Protein AF-A0A3C1UB89-F1 (afdb_monomer_lite)

Foldseek 3Di:
DFAQDDDDQDPLSVVDDCPVRHGDPPQVSVQVVQVRCVVSVLADLQDLQAAEAEAEDEDPDPVCPVVRVVSLVSNLCCVQPNDDGRQHFYFYYYDYPVLVVVCVVLSHDSSQSVLQVVDDDPPDGDDPRRQCLPPVSVVSCVVPHPGRHRDDVVLLVSLVVLLVVCVVVVHDCPVLVVQSPDPPRPSSVSSVVSVVVVCVVANDQDDPDDDRHDDDNPDPRPDSPD

Radius of gyration: 19.01 Å; chains: 1; bounding box: 47×37×52 Å

Secondary structure (DSSP, 8-state):
-B-------STTGGGS-GGGTTTSBHHHHHHHHHHHHHHTTSS-TTSSS--EEEEEEE-SSTT-HHHHHHHHHHHHHHHHTSS---S-EEEEEEE-HHHHHHHHHTT--HHHHHHHTTS--SSPPPPHHHHHHSHHHHHHHHTTS-------HHHHHHHHHHHHHHHTTT---HHHHHHHTSTT--HHHHHHHHHHHHHHHH-TT---SSSS-----S--TT----

Structure (mmCIF, N/CA/C/O backbone):
data_AF-A0A3C1UB89-F1
#
_entry.id   AF-A0A3C1UB89-F1
#
loop_
_atom_site.group_PDB
_atom_site.id
_atom_site.type_symbol
_atom_site.label_atom_id
_atom_site.label_alt_id
_atom_site.label_comp_id
_atom_site.label_asym_id
_atom_site.label_entity_id
_atom_site.label_seq_id
_atom_site.pdbx_PDB_ins_code
_atom_site.Cartn_x
_atom_site.Cartn_y
_atom_site.Cartn_z
_atom_site.occupancy
_atom_site.B_iso_or_equiv
_atom_site.auth_seq_id
_atom_site.auth_comp_id
_atom_site.auth_asym_id
_atom_site.auth_atom_id
_atom_site.pdbx_PDB_model_num
ATOM 1 N N . SER A 1 1 ? -3.905 -3.181 20.952 1.00 75.75 1 SER A N 1
ATOM 2 C CA . SER A 1 1 ? -5.299 -3.681 21.071 1.00 75.75 1 SER A CA 1
ATOM 3 C C . SER A 1 1 ? -5.373 -5.121 20.569 1.00 75.75 1 SER A C 1
ATOM 5 O O . SER A 1 1 ? -4.496 -5.492 19.801 1.00 75.75 1 SER A O 1
ATOM 7 N N . VAL A 1 2 ? -6.346 -5.950 20.982 1.00 92.44 2 VAL A N 1
ATOM 8 C CA . VAL A 1 2 ? -6.440 -7.366 20.537 1.00 92.44 2 VAL A CA 1
ATOM 9 C C . VAL A 1 2 ? -7.597 -7.613 19.569 1.00 92.44 2 VAL A C 1
ATOM 11 O O . VAL A 1 2 ? -8.672 -7.026 19.701 1.00 92.44 2 VAL A O 1
ATOM 14 N N . VAL A 1 3 ? -7.403 -8.517 18.607 1.00 93.94 3 VAL A N 1
ATOM 15 C CA . VAL A 1 3 ? -8.425 -8.863 17.611 1.00 93.94 3 VAL A CA 1
ATOM 16 C C . VAL A 1 3 ? -9.498 -9.755 18.226 1.00 93.94 3 VAL A C 1
ATOM 18 O O . VAL A 1 3 ? -9.283 -10.936 18.489 1.00 93.94 3 VAL A O 1
ATOM 21 N N . VAL A 1 4 ? -10.697 -9.198 18.400 1.00 94.44 4 VAL A N 1
ATOM 22 C CA . VAL A 1 4 ? -11.870 -9.927 18.917 1.00 94.44 4 VAL A CA 1
ATOM 23 C C . VAL A 1 4 ? -12.705 -10.604 17.824 1.00 94.44 4 VAL A C 1
ATOM 25 O O . VAL A 1 4 ? -13.446 -11.544 18.107 1.00 94.44 4 VAL A O 1
ATOM 28 N N . ARG A 1 5 ? -12.631 -10.125 16.573 1.00 93.62 5 ARG A N 1
ATOM 29 C CA . ARG A 1 5 ? -13.426 -10.625 15.439 1.00 93.62 5 ARG A CA 1
ATOM 30 C C . ARG A 1 5 ? -12.838 -10.168 14.106 1.00 93.62 5 ARG A C 1
ATOM 32 O O . ARG A 1 5 ? -12.528 -8.993 13.953 1.00 93.62 5 ARG A O 1
ATOM 39 N N . VAL A 1 6 ? -12.835 -11.059 13.117 1.00 93.81 6 VAL A N 1
ATOM 40 C CA . VAL A 1 6 ? -12.555 -10.744 11.705 1.00 93.81 6 VAL A CA 1
ATOM 41 C C . VAL A 1 6 ? -13.837 -10.935 10.885 1.00 93.81 6 VAL A C 1
ATOM 43 O O . VAL A 1 6 ? -14.609 -11.859 11.148 1.00 93.81 6 VAL A O 1
ATOM 46 N N . LYS A 1 7 ? -14.100 -10.048 9.917 1.00 91.69 7 LYS A N 1
ATOM 47 C CA . LYS A 1 7 ? -15.274 -10.096 9.026 1.00 91.69 7 LYS A CA 1
ATOM 48 C C . LYS A 1 7 ? -14.811 -9.913 7.570 1.00 91.69 7 LYS A C 1
ATOM 50 O O . LYS A 1 7 ? -14.640 -8.768 7.156 1.00 91.69 7 LYS A O 1
ATOM 55 N N . PRO A 1 8 ? -14.623 -10.990 6.787 1.00 90.94 8 PRO A N 1
ATOM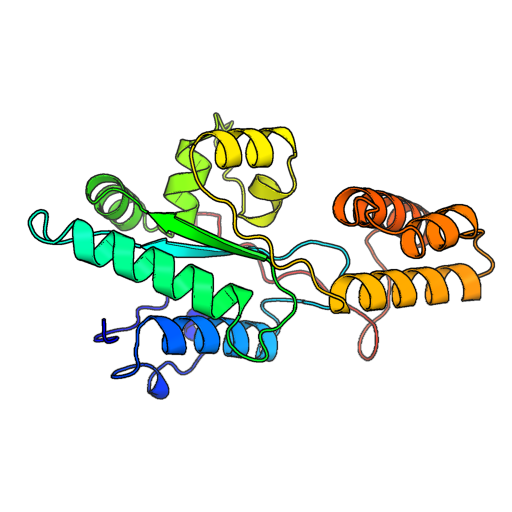 56 C CA . PRO A 1 8 ? -14.290 -10.856 5.373 1.00 90.94 8 PRO A CA 1
ATOM 57 C C . PRO A 1 8 ? -15.458 -10.249 4.590 1.00 90.94 8 PRO A C 1
ATOM 59 O O . PRO A 1 8 ? -16.621 -10.616 4.792 1.00 90.94 8 PRO A O 1
ATOM 62 N N . MET A 1 9 ? -15.141 -9.308 3.700 1.00 85.38 9 MET A N 1
ATOM 63 C CA . MET A 1 9 ? -16.138 -8.518 2.974 1.00 85.38 9 MET A CA 1
ATOM 64 C C . MET A 1 9 ? -16.445 -9.105 1.589 1.00 85.38 9 MET A C 1
ATOM 66 O O . MET A 1 9 ? -17.598 -9.481 1.345 1.00 85.38 9 MET A O 1
ATOM 70 N N . ASN A 1 10 ? -15.430 -9.260 0.731 1.00 85.06 10 ASN A N 1
ATOM 71 C CA . ASN A 1 10 ? -15.541 -9.773 -0.642 1.00 85.06 10 ASN A CA 1
ATOM 72 C C . ASN A 1 10 ? -15.348 -11.307 -0.727 1.00 85.06 10 ASN A C 1
ATOM 74 O O . ASN A 1 10 ? -15.284 -11.998 0.293 1.00 85.06 10 ASN A O 1
ATOM 78 N N . LYS A 1 11 ? -15.323 -11.846 -1.952 1.00 88.88 11 LYS A N 1
ATOM 79 C CA . LYS A 1 11 ? -15.148 -13.278 -2.252 1.00 88.88 11 LYS A CA 1
ATOM 80 C C . LYS A 1 11 ? -13.748 -13.780 -1.883 1.00 88.88 11 LYS A C 1
ATOM 82 O O . LYS A 1 11 ? -13.636 -14.829 -1.256 1.00 88.88 11 LYS A O 1
ATOM 87 N N . ASP A 1 12 ? -12.724 -12.999 -2.202 1.00 88.50 12 ASP A N 1
ATOM 88 C CA . ASP A 1 12 ? -11.313 -13.372 -2.047 1.00 88.50 12 ASP A CA 1
ATOM 89 C C . ASP A 1 12 ? -10.936 -13.475 -0.569 1.00 88.50 12 ASP A C 1
ATOM 91 O O . ASP A 1 12 ? -10.464 -14.517 -0.116 1.00 88.50 12 ASP A O 1
ATOM 95 N N . ALA A 1 13 ? -11.323 -12.479 0.234 1.00 90.19 13 ALA A N 1
ATOM 96 C CA . ALA A 1 13 ? -11.201 -12.531 1.687 1.00 90.19 13 ALA A CA 1
ATOM 97 C C . ALA A 1 13 ? -11.911 -13.764 2.280 1.00 90.19 13 ALA A C 1
ATOM 99 O O . ALA A 1 13 ? -11.385 -14.430 3.164 1.00 90.19 13 ALA A O 1
ATOM 100 N N . ARG A 1 14 ? -13.094 -14.144 1.776 1.00 92.69 14 ARG A N 1
ATOM 101 C CA . ARG A 1 14 ? -13.817 -15.338 2.271 1.00 92.69 14 ARG A CA 1
ATOM 102 C C . ARG A 1 14 ? -13.112 -16.667 1.974 1.00 92.69 14 ARG A C 1
ATOM 104 O O . ARG A 1 14 ? -13.549 -17.677 2.523 1.00 92.69 14 ARG A O 1
ATOM 111 N N . SER A 1 15 ? -12.076 -16.685 1.134 1.00 93.19 15 SER A N 1
ATOM 112 C CA . SER A 1 15 ? -11.275 -17.887 0.875 1.00 93.19 15 SER A CA 1
ATOM 113 C C . SER A 1 15 ? -10.179 -18.143 1.923 1.00 93.19 15 SER A C 1
ATOM 115 O O . SER A 1 15 ? -9.715 -19.276 2.032 1.00 93.19 15 SER A O 1
ATOM 117 N N . LEU A 1 16 ? -9.808 -17.135 2.725 1.00 92.62 16 LEU A N 1
ATOM 118 C CA . LEU A 1 16 ? -8.731 -17.211 3.723 1.00 92.62 16 LEU A CA 1
ATOM 119 C C . LEU A 1 16 ? -9.229 -17.734 5.090 1.00 92.62 16 LEU A C 1
ATOM 121 O O . LEU A 1 16 ? -10.381 -17.506 5.475 1.00 92.62 16 LEU A O 1
ATOM 125 N N . ASP A 1 17 ? -8.364 -18.409 5.867 1.00 93.12 17 ASP A N 1
ATOM 126 C CA . ASP A 1 17 ? -8.703 -18.886 7.225 1.00 93.12 17 ASP A CA 1
ATOM 127 C C . ASP A 1 17 ? -8.242 -17.921 8.328 1.00 93.12 17 ASP A C 1
ATOM 129 O O . ASP A 1 17 ? -7.088 -17.902 8.744 1.00 93.12 17 ASP A O 1
ATOM 133 N N . TYR A 1 18 ? -9.190 -17.165 8.879 1.00 94.31 18 TYR A N 1
ATOM 134 C CA . TYR A 1 18 ? -8.927 -16.159 9.912 1.00 94.31 18 TYR A CA 1
ATOM 135 C C . TYR A 1 18 ? -8.938 -16.674 11.358 1.00 94.31 18 TYR A C 1
ATOM 137 O O . TYR A 1 18 ? -8.803 -15.871 12.286 1.00 94.31 18 TYR A O 1
ATOM 145 N N . LYS A 1 19 ? -9.127 -17.981 11.603 1.00 92.19 19 LYS A N 1
ATOM 146 C CA . LYS A 1 19 ? -9.228 -18.520 12.980 1.00 92.19 19 LYS A CA 1
ATO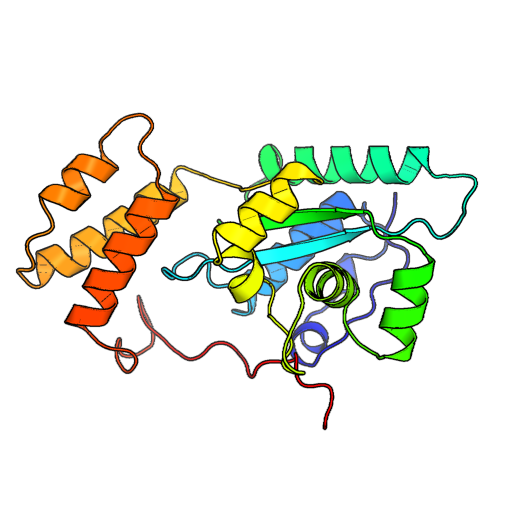M 147 C C . LYS A 1 19 ? -8.005 -18.207 13.844 1.00 92.19 19 LYS A C 1
ATOM 149 O O . LYS A 1 19 ? -8.155 -18.010 15.045 1.00 92.19 19 LYS A O 1
ATOM 154 N N . SER A 1 20 ? -6.821 -18.165 13.237 1.00 92.25 20 SER A N 1
ATOM 155 C CA . SER A 1 20 ? -5.535 -17.893 13.890 1.00 92.25 20 SER A CA 1
ATOM 156 C C . SER A 1 20 ? -5.322 -16.424 14.272 1.00 92.25 20 SER A C 1
ATOM 158 O O . SER A 1 20 ? -4.381 -16.139 15.010 1.00 92.25 20 SER A O 1
ATOM 160 N N . LEU A 1 21 ? -6.160 -15.500 13.782 1.00 95.19 21 LEU A N 1
ATOM 161 C CA . LEU A 1 21 ? -6.011 -14.063 14.039 1.00 95.19 21 LEU A CA 1
ATOM 162 C C . LEU A 1 21 ? -6.701 -13.602 15.325 1.00 95.19 21 LEU A C 1
ATOM 164 O O . LEU A 1 21 ? -6.307 -12.595 15.906 1.00 95.19 21 LEU A O 1
ATOM 168 N N . VAL A 1 22 ? -7.741 -14.309 15.775 1.00 96.12 22 VAL A N 1
ATOM 169 C CA . VAL A 1 22 ? -8.485 -13.929 16.984 1.00 96.12 22 VAL A CA 1
ATOM 170 C C . VAL A 1 22 ? -7.602 -14.134 18.216 1.00 96.12 22 VAL A C 1
ATOM 172 O O . VAL A 1 22 ? -7.092 -15.226 18.451 1.00 96.12 22 VAL A O 1
ATOM 175 N N . GLY A 1 23 ? -7.449 -13.079 19.016 1.00 95.31 23 GLY A N 1
ATOM 176 C CA . GLY A 1 23 ? -6.576 -13.044 20.191 1.00 95.31 23 GLY A CA 1
ATOM 177 C C . GLY A 1 23 ? -5.144 -12.561 19.928 1.00 95.31 23 GLY A C 1
ATOM 178 O O . GLY A 1 23 ? -4.427 -12.333 20.899 1.00 95.31 23 GLY A O 1
ATOM 179 N N . LEU A 1 24 ? -4.736 -12.357 18.668 1.00 95.25 24 LEU A N 1
ATOM 180 C CA . LEU A 1 24 ? -3.492 -11.641 18.352 1.00 95.25 24 LEU A CA 1
ATOM 181 C C . LEU A 1 24 ? -3.639 -10.139 18.627 1.00 95.25 24 LEU A C 1
ATOM 183 O O . LEU A 1 24 ? -4.759 -9.624 18.751 1.00 95.25 24 LEU A O 1
ATOM 187 N N . SER A 1 25 ? -2.515 -9.421 18.670 1.00 93.44 25 SER A N 1
ATOM 188 C CA . SER A 1 25 ? -2.542 -7.962 18.536 1.00 93.44 25 SER A CA 1
ATOM 189 C C . SER A 1 25 ? -3.098 -7.546 17.163 1.00 93.44 25 SER A C 1
ATOM 191 O O . SER A 1 25 ? -3.062 -8.316 16.197 1.00 93.44 25 SER A O 1
ATOM 193 N N . ALA A 1 26 ? -3.651 -6.336 17.068 1.00 91.19 26 ALA A N 1
ATOM 194 C CA . ALA A 1 26 ? -4.130 -5.784 15.797 1.00 91.19 26 ALA A CA 1
ATOM 195 C C . ALA A 1 26 ? -2.975 -5.614 14.793 1.00 91.19 26 ALA A C 1
ATOM 197 O O . ALA A 1 26 ? -3.146 -5.820 13.593 1.00 91.19 26 ALA A O 1
ATOM 198 N N . GLU A 1 27 ? -1.798 -5.310 15.322 1.00 90.06 27 GLU A N 1
ATOM 199 C CA . GLU A 1 27 ? -0.513 -5.197 14.654 1.00 90.06 27 GLU A CA 1
ATOM 200 C C . GLU A 1 27 ? -0.115 -6.527 13.979 1.00 90.06 27 GLU A C 1
ATOM 202 O O . GLU A 1 27 ? -0.096 -6.613 12.751 1.00 90.06 27 GLU A O 1
ATOM 207 N N . GLU A 1 28 ? 0.080 -7.606 14.749 1.00 90.38 28 GLU A N 1
ATOM 208 C CA . GLU A 1 28 ? 0.413 -8.942 14.216 1.00 90.38 28 GLU A CA 1
ATOM 209 C C . GLU A 1 28 ? -0.656 -9.485 13.258 1.00 90.38 28 GLU A C 1
ATOM 211 O O . GLU A 1 28 ? -0.337 -10.157 12.275 1.00 90.38 28 GLU A O 1
ATOM 216 N N . ALA A 1 29 ? -1.935 -9.227 13.544 1.00 92.94 29 ALA A N 1
ATOM 217 C CA . ALA A 1 29 ? -3.024 -9.667 12.684 1.00 92.94 29 ALA A CA 1
ATOM 218 C C . ALA A 1 29 ? -3.039 -8.928 11.339 1.00 92.94 29 ALA A C 1
ATOM 220 O O . ALA A 1 29 ? -3.357 -9.547 10.327 1.00 92.94 29 ALA A O 1
ATOM 221 N N . THR A 1 30 ? -2.669 -7.643 11.310 1.00 90.38 30 THR A N 1
ATOM 222 C CA . THR A 1 30 ? -2.546 -6.868 10.067 1.00 90.38 30 THR A CA 1
ATOM 223 C C . THR A 1 30 ? -1.441 -7.443 9.186 1.00 90.38 30 THR A C 1
ATOM 225 O O . THR A 1 30 ? -1.701 -7.748 8.024 1.00 90.38 30 THR A O 1
ATOM 228 N N . LEU A 1 31 ? -0.252 -7.697 9.751 1.00 88.25 31 LEU A N 1
ATOM 229 C CA . LEU A 1 31 ? 0.861 -8.314 9.016 1.00 88.25 31 LEU A CA 1
ATOM 230 C C . LEU A 1 31 ? 0.464 -9.671 8.415 1.00 88.25 31 LEU A C 1
ATOM 232 O O . LEU A 1 31 ? 0.672 -9.904 7.227 1.00 88.25 31 LEU A O 1
ATOM 236 N N . LYS A 1 32 ? -0.189 -10.535 9.203 1.00 90.88 32 LYS A N 1
ATOM 237 C CA . LYS A 1 32 ? -0.653 -11.851 8.734 1.00 90.88 32 LYS A CA 1
ATOM 238 C C . LYS A 1 32 ? -1.743 -11.779 7.669 1.00 90.88 32 LYS A C 1
ATOM 240 O O . LYS A 1 32 ? -1.833 -12.673 6.838 1.00 90.88 32 LYS A O 1
ATOM 245 N N . ILE A 1 33 ? -2.600 -10.756 7.684 1.00 92.38 33 ILE A N 1
ATOM 246 C CA . ILE A 1 33 ? -3.592 -10.560 6.614 1.00 92.38 33 ILE A CA 1
ATOM 247 C C . ILE A 1 33 ? -2.892 -10.212 5.297 1.00 92.38 33 ILE A C 1
ATOM 249 O O . ILE A 1 33 ? -3.307 -10.723 4.260 1.00 92.38 33 ILE A O 1
ATOM 253 N N . ILE A 1 34 ? -1.837 -9.393 5.343 1.00 89.06 34 ILE A N 1
ATOM 254 C CA . ILE A 1 34 ? -1.019 -9.053 4.170 1.00 89.06 34 ILE A CA 1
ATOM 255 C C . ILE A 1 34 ? -0.296 -10.304 3.657 1.00 89.06 34 ILE A C 1
ATOM 257 O O . ILE A 1 34 ? -0.450 -10.650 2.491 1.00 89.06 34 ILE A O 1
ATOM 261 N N . GLU A 1 35 ? 0.399 -11.028 4.540 1.00 88.81 35 GLU A N 1
ATOM 262 C CA . GLU A 1 35 ? 1.075 -12.301 4.242 1.00 88.81 35 GLU A CA 1
ATOM 263 C C . GLU A 1 35 ? 0.127 -13.304 3.561 1.00 88.81 35 GLU A C 1
ATOM 265 O O . GLU A 1 35 ? 0.387 -13.723 2.436 1.00 88.81 35 GLU A O 1
ATOM 270 N N . MET A 1 36 ? -1.031 -13.601 4.166 1.00 91.56 36 MET A N 1
ATOM 271 C CA . MET A 1 36 ? -2.028 -14.514 3.586 1.00 91.56 36 MET A CA 1
ATOM 272 C C . MET A 1 36 ? -2.606 -14.024 2.249 1.00 91.56 36 MET A C 1
ATOM 274 O O . MET A 1 36 ? -2.993 -14.844 1.418 1.00 91.56 36 MET A O 1
ATOM 278 N N . ALA A 1 37 ? -2.719 -12.709 2.037 1.00 90.75 37 ALA A N 1
ATOM 279 C CA . ALA A 1 37 ? -3.195 -12.153 0.773 1.00 90.75 37 ALA A CA 1
ATOM 280 C C . ALA A 1 37 ? -2.139 -12.285 -0.337 1.00 90.75 37 ALA A C 1
ATOM 282 O O . ALA A 1 37 ? -2.492 -12.651 -1.458 1.00 90.75 37 ALA A O 1
ATOM 283 N N . THR A 1 38 ? -0.859 -12.073 -0.022 1.00 86.94 38 THR A N 1
ATOM 284 C CA . THR A 1 38 ? 0.264 -12.336 -0.934 1.00 86.94 38 THR A CA 1
ATOM 285 C C . THR A 1 38 ? 0.398 -13.830 -1.244 1.00 86.94 38 THR A C 1
ATOM 287 O O . THR A 1 38 ? 0.450 -14.200 -2.412 1.00 86.94 38 THR A O 1
ATOM 290 N N . GLU A 1 39 ? 0.364 -14.715 -0.239 1.00 87.88 39 GLU A N 1
ATOM 291 C CA . GLU A 1 39 ? 0.425 -16.176 -0.442 1.00 87.88 39 GLU A CA 1
ATOM 292 C C . GLU A 1 39 ? -0.729 -16.713 -1.308 1.00 87.88 39 GLU A C 1
ATOM 294 O O . GLU A 1 39 ? -0.559 -17.688 -2.042 1.00 87.88 39 GLU A O 1
ATOM 299 N N . ALA A 1 40 ? -1.904 -16.081 -1.238 1.00 88.44 40 ALA A N 1
ATOM 300 C CA . ALA A 1 40 ? -3.064 -16.420 -2.059 1.00 88.44 40 ALA A CA 1
ATOM 301 C C . ALA A 1 40 ? -3.043 -15.798 -3.472 1.00 88.44 40 ALA A C 1
ATOM 303 O O . ALA A 1 40 ? -3.935 -16.099 -4.268 1.00 88.44 40 ALA A O 1
ATOM 304 N N . GLY A 1 41 ? -2.058 -14.950 -3.794 1.00 87.44 41 GLY A N 1
ATOM 305 C CA . GLY A 1 41 ? -1.961 -14.250 -5.080 1.00 87.44 41 GLY A CA 1
ATOM 306 C C . GLY A 1 41 ? -2.957 -13.095 -5.249 1.00 87.44 41 GLY A C 1
ATOM 307 O O . GLY A 1 41 ? -3.324 -12.765 -6.373 1.00 87.44 41 GLY A O 1
ATOM 308 N N . PHE A 1 42 ? -3.433 -12.499 -4.150 1.00 86.94 42 PHE A N 1
ATOM 309 C CA . PHE A 1 42 ? -4.266 -11.284 -4.167 1.00 86.94 42 PHE A CA 1
ATOM 310 C C . PHE A 1 42 ? -3.450 -9.986 -4.079 1.00 86.94 42 PHE A C 1
ATOM 312 O O . PHE A 1 42 ? -4.024 -8.907 -4.204 1.00 86.94 42 PHE A O 1
ATOM 319 N N . ILE A 1 43 ? -2.147 -10.104 -3.818 1.00 84.00 43 ILE A N 1
ATOM 320 C CA . ILE A 1 43 ? -1.147 -9.034 -3.848 1.00 84.00 43 ILE A CA 1
ATOM 321 C C . ILE A 1 43 ? 0.049 -9.604 -4.611 1.00 84.00 43 ILE A C 1
ATOM 323 O O . ILE A 1 43 ? 0.570 -10.637 -4.180 1.00 84.00 43 ILE A O 1
ATOM 327 N N . ASP A 1 44 ? 0.487 -8.950 -5.685 1.00 80.75 44 ASP A N 1
ATOM 328 C CA . ASP A 1 44 ? 1.698 -9.329 -6.423 1.00 80.75 44 ASP A CA 1
ATOM 329 C C . ASP A 1 44 ? 2.849 -8.347 -6.114 1.00 80.75 44 ASP A C 1
ATOM 331 O O . ASP A 1 44 ? 2.885 -7.241 -6.648 1.00 80.75 44 ASP A O 1
ATOM 335 N N . PRO A 1 45 ? 3.802 -8.710 -5.232 1.00 71.88 45 PRO A N 1
ATOM 336 C CA . PRO A 1 45 ? 4.970 -7.881 -4.935 1.00 71.88 45 PRO A CA 1
ATOM 337 C C . PRO A 1 45 ? 6.070 -7.988 -6.013 1.00 71.88 45 PRO A C 1
ATOM 339 O O . PRO A 1 45 ? 7.168 -7.463 -5.813 1.00 71.88 45 PRO A O 1
ATOM 342 N N . GLU A 1 46 ? 5.841 -8.728 -7.105 1.00 72.12 46 GLU A N 1
ATOM 343 C CA . GLU A 1 46 ? 6.806 -8.950 -8.187 1.00 72.12 46 GLU A CA 1
ATOM 344 C C . GLU A 1 46 ? 6.404 -8.322 -9.534 1.00 72.12 46 GLU A C 1
ATOM 346 O O . GLU A 1 46 ? 7.167 -8.453 -10.497 1.00 72.12 46 GLU A O 1
ATOM 351 N N . ASP A 1 47 ? 5.264 -7.626 -9.621 1.00 74.06 47 ASP A N 1
ATOM 352 C CA . ASP A 1 47 ? 4.848 -6.893 -10.825 1.00 74.06 47 ASP A CA 1
ATOM 353 C C . ASP A 1 47 ? 5.222 -5.384 -10.776 1.00 74.06 47 ASP A C 1
ATOM 355 O O . ASP A 1 47 ? 5.710 -4.868 -9.770 1.00 74.06 47 ASP A O 1
ATOM 359 N N . LEU A 1 48 ? 5.118 -4.675 -11.912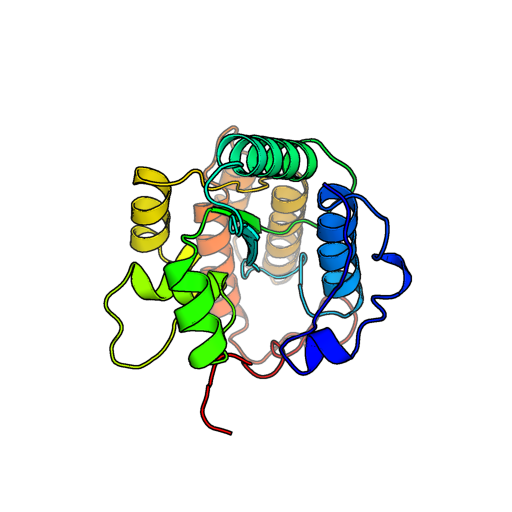 1.00 68.25 48 LEU A N 1
ATOM 360 C CA . LEU A 1 48 ? 5.464 -3.240 -12.006 1.00 68.25 48 LEU A CA 1
ATOM 361 C C . LEU A 1 48 ? 4.313 -2.296 -11.616 1.00 68.25 48 LEU A C 1
ATOM 363 O O . LEU A 1 48 ? 4.494 -1.074 -11.610 1.00 68.25 48 LEU A O 1
ATOM 367 N N . GLU A 1 49 ? 3.120 -2.809 -11.350 1.00 73.81 49 GLU A N 1
ATOM 368 C CA . GLU A 1 49 ? 1.995 -2.074 -10.792 1.00 73.81 49 GLU A CA 1
ATOM 369 C C . GLU A 1 49 ? 2.091 -2.066 -9.261 1.00 73.81 49 GLU A C 1
ATOM 371 O O . GLU A 1 49 ? 2.361 -3.068 -8.618 1.00 73.81 49 GLU A O 1
ATOM 376 N N . GLU A 1 50 ? 1.879 -0.913 -8.631 1.00 71.88 50 GLU A N 1
ATOM 377 C CA . GLU A 1 50 ? 1.890 -0.893 -7.170 1.00 71.88 50 GLU A CA 1
ATOM 378 C C . GLU A 1 50 ? 0.558 -1.410 -6.638 1.00 71.88 50 GLU A C 1
ATOM 380 O O . GLU A 1 50 ? -0.474 -0.743 -6.761 1.00 71.88 50 GLU A O 1
ATOM 385 N N . ASP A 1 51 ? 0.597 -2.563 -5.978 1.00 79.12 51 ASP A N 1
ATOM 386 C CA . ASP A 1 51 ? -0.468 -2.956 -5.070 1.00 79.12 51 ASP A CA 1
ATOM 387 C C . ASP A 1 51 ? -0.397 -2.140 -3.767 1.00 79.12 51 ASP A C 1
ATOM 389 O O . ASP A 1 51 ? 0.671 -1.836 -3.219 1.00 79.12 51 ASP A O 1
ATOM 393 N N . TYR A 1 52 ? -1.584 -1.768 -3.283 1.00 82.00 52 TYR A N 1
ATOM 394 C CA . TYR A 1 52 ? -1.791 -0.912 -2.118 1.00 82.00 52 TYR A CA 1
ATOM 395 C C . TYR A 1 52 ? -2.727 -1.583 -1.112 1.00 82.00 52 TYR A C 1
ATOM 397 O O . TYR A 1 52 ? -3.904 -1.826 -1.392 1.00 82.00 52 TYR A O 1
ATOM 405 N N . VAL A 1 53 ? -2.232 -1.801 0.104 1.00 86.38 53 VAL A N 1
ATOM 406 C CA . VAL A 1 53 ? -3.022 -2.244 1.255 1.00 86.38 53 VAL A CA 1
ATOM 407 C C . VAL A 1 53 ? -3.496 -1.021 2.036 1.00 86.38 53 VAL A C 1
ATOM 409 O O . VAL A 1 53 ? -2.694 -0.227 2.521 1.00 86.38 53 VAL A O 1
ATOM 412 N N . LEU A 1 54 ? -4.811 -0.883 2.210 1.00 88.62 54 LEU A N 1
ATOM 413 C CA . LEU A 1 54 ? -5.406 0.159 3.051 1.00 88.62 54 LEU A CA 1
ATOM 414 C C . LEU A 1 54 ? -5.729 -0.388 4.444 1.00 88.62 54 LEU A C 1
ATOM 416 O O . LEU A 1 54 ? -6.635 -1.210 4.603 1.00 88.62 54 LEU A O 1
ATOM 420 N N . VAL A 1 55 ? -5.036 0.120 5.462 1.00 90.25 55 VAL A N 1
ATOM 421 C CA . VAL A 1 55 ? -5.299 -0.176 6.875 1.00 90.25 55 VAL A CA 1
ATOM 422 C C . VAL A 1 55 ? -6.054 1.003 7.478 1.00 90.25 55 VAL A C 1
ATOM 424 O O . VAL A 1 55 ? -5.470 2.017 7.853 1.00 90.25 55 VAL A O 1
ATOM 427 N N . THR A 1 56 ? -7.380 0.891 7.551 1.00 90.56 56 THR A N 1
ATOM 428 C CA . THR A 1 56 ? -8.230 1.959 8.095 1.00 90.56 56 THR A CA 1
ATOM 429 C C . THR A 1 56 ? -8.659 1.659 9.524 1.00 90.56 56 THR A C 1
ATOM 431 O O . THR A 1 56 ? -9.403 0.705 9.764 1.00 90.56 56 THR A O 1
ATOM 434 N N . THR A 1 57 ? -8.238 2.498 10.467 1.00 90.94 57 THR A N 1
ATOM 435 C CA . THR A 1 57 ? -8.710 2.475 11.854 1.00 90.94 57 THR A CA 1
ATOM 436 C C . THR A 1 57 ? -9.893 3.423 12.029 1.00 90.94 57 THR A C 1
ATOM 438 O O . THR A 1 57 ? -9.994 4.464 11.382 1.00 90.94 57 THR A O 1
ATOM 441 N N . VAL A 1 58 ? -10.823 3.051 12.904 1.00 90.38 58 VAL A N 1
ATOM 442 C CA . VAL A 1 58 ? -11.951 3.894 13.307 1.00 90.38 58 VAL A CA 1
ATOM 443 C C . VAL A 1 58 ? -12.134 3.748 14.803 1.00 90.38 58 VAL A C 1
ATOM 445 O O . VAL A 1 58 ? -12.187 2.625 15.309 1.00 90.38 58 VAL A O 1
ATOM 448 N N . ASN A 1 59 ? -12.252 4.875 15.497 1.00 88.75 59 ASN A N 1
ATOM 449 C CA . ASN A 1 59 ? -12.636 4.842 16.892 1.00 88.75 59 ASN A CA 1
ATOM 450 C C . ASN A 1 59 ? -14.158 4.663 17.010 1.00 88.75 59 ASN A C 1
ATOM 452 O O . ASN A 1 59 ? -14.936 5.385 16.379 1.00 88.75 59 ASN A O 1
ATOM 456 N N . VAL A 1 60 ? -14.584 3.680 17.802 1.00 83.38 60 VAL A N 1
ATOM 457 C CA . VAL A 1 60 ? -16.002 3.403 18.067 1.00 83.38 60 VAL A CA 1
ATOM 458 C C . VAL A 1 60 ? -16.463 4.075 19.364 1.00 83.38 60 VAL A C 1
ATOM 460 O O . VAL A 1 60 ? -17.643 4.432 19.450 1.00 83.38 60 VAL A O 1
ATOM 463 N N . ASP A 1 61 ? -15.560 4.313 20.320 1.00 82.38 61 ASP A N 1
ATOM 464 C CA . ASP A 1 61 ? -15.851 4.991 21.586 1.00 82.38 61 ASP A CA 1
ATOM 465 C C . ASP A 1 61 ? -15.145 6.352 21.653 1.00 82.38 61 ASP A C 1
ATOM 467 O O . ASP A 1 61 ? -13.924 6.446 21.675 1.00 82.38 61 ASP A O 1
ATOM 471 N N . GLU A 1 62 ? -15.920 7.433 21.648 1.00 67.62 62 GLU A N 1
ATOM 472 C CA . GLU A 1 62 ? -15.402 8.801 21.492 1.00 67.62 62 GLU A CA 1
ATOM 473 C C . GLU A 1 62 ? -14.544 9.268 22.685 1.00 67.62 62 GLU A C 1
ATOM 475 O O . GLU A 1 62 ? -13.850 10.275 22.569 1.00 67.62 62 GLU A O 1
ATOM 480 N N . GLU A 1 63 ? -14.538 8.527 23.800 1.00 69.88 63 GLU A N 1
ATOM 481 C CA . GLU A 1 63 ? -13.672 8.785 24.960 1.00 69.88 63 GLU A CA 1
ATOM 482 C C . GLU A 1 63 ? -12.238 8.214 24.800 1.00 69.88 63 GLU A C 1
ATOM 484 O O . GLU A 1 63 ? -11.341 8.633 25.528 1.00 69.88 63 GLU A O 1
ATOM 489 N N . GLU A 1 64 ? -11.986 7.325 23.825 1.00 70.00 64 GLU A N 1
ATOM 490 C CA . GLU A 1 64 ? -10.705 6.604 23.623 1.00 70.00 64 GLU A CA 1
ATOM 491 C C . GLU A 1 64 ? -9.895 7.111 22.398 1.00 70.00 64 GLU A C 1
ATOM 493 O O . GLU A 1 64 ? -9.209 6.347 21.713 1.00 70.00 64 GLU A O 1
ATOM 498 N N . GLU A 1 65 ? -9.987 8.404 22.051 1.00 70.94 65 GLU A N 1
ATOM 499 C CA . GLU A 1 65 ? -9.364 8.936 20.820 1.00 70.94 65 GLU A CA 1
ATOM 500 C C . GLU A 1 65 ? -7.831 8.783 20.783 1.00 70.94 65 GLU A C 1
ATOM 502 O O . GLU A 1 65 ? -7.285 8.432 19.731 1.00 70.94 65 GLU A O 1
ATOM 507 N N . GLU A 1 66 ? -7.162 8.952 21.928 1.00 78.94 66 GLU A N 1
ATOM 508 C CA . GLU A 1 66 ? -5.711 8.767 22.083 1.00 78.94 66 GLU A CA 1
ATOM 509 C C . GLU A 1 66 ? -5.281 7.317 21.760 1.00 78.94 66 GLU A C 1
ATOM 511 O O . GLU A 1 66 ? -4.294 7.110 21.053 1.00 78.94 66 GLU A O 1
ATOM 516 N N . GLU A 1 67 ? -6.067 6.297 22.146 1.00 81.44 67 GLU A N 1
ATOM 517 C CA . GLU A 1 67 ? -5.733 4.883 21.878 1.00 81.44 67 GLU A CA 1
ATOM 518 C C . GLU A 1 67 ? -5.710 4.544 20.379 1.00 81.44 67 GLU A C 1
ATOM 520 O O . GLU A 1 67 ? -4.956 3.673 19.927 1.00 81.44 67 GLU A O 1
ATOM 525 N N . THR A 1 68 ? -6.537 5.232 19.585 1.00 82.38 68 THR A N 1
ATOM 526 C CA . THR A 1 68 ? -6.577 5.054 18.125 1.00 82.38 68 THR A CA 1
ATOM 527 C C . THR A 1 68 ? -5.347 5.668 17.457 1.00 82.38 68 THR A C 1
ATOM 529 O O . THR A 1 68 ? -4.865 5.144 16.450 1.00 82.38 68 THR A O 1
ATOM 532 N N . GLU A 1 69 ? -4.810 6.752 18.014 1.00 84.31 69 GLU A N 1
ATOM 533 C CA . GLU A 1 69 ? -3.581 7.383 17.527 1.00 84.31 69 GLU A CA 1
ATOM 534 C C . GLU A 1 69 ? -2.359 6.535 17.896 1.00 84.31 69 GLU A C 1
ATOM 536 O O . GLU A 1 69 ? -1.604 6.162 16.997 1.00 84.31 69 GLU A O 1
ATOM 541 N N . GLU A 1 70 ? -2.260 6.062 19.144 1.00 88.00 70 GLU A N 1
ATOM 542 C CA . GLU A 1 70 ? -1.229 5.096 19.559 1.00 88.00 70 GLU A CA 1
ATOM 543 C C . GLU A 1 70 ? -1.270 3.785 18.753 1.00 88.00 70 GLU A C 1
ATOM 545 O O . GLU A 1 70 ? -0.237 3.150 18.523 1.00 88.00 70 GLU A O 1
ATOM 550 N N . LEU A 1 71 ? -2.456 3.310 18.351 1.00 88.19 71 LEU A N 1
ATOM 551 C CA . LEU A 1 71 ? -2.576 2.141 17.474 1.00 88.19 71 LEU A CA 1
ATOM 552 C C . LEU A 1 71 ? -2.061 2.440 16.061 1.00 88.19 71 LEU A C 1
ATOM 554 O O . LEU A 1 71 ? -1.369 1.605 15.486 1.00 88.19 71 LEU A O 1
ATOM 558 N N . ASN A 1 72 ? -2.366 3.616 15.509 1.00 88.06 72 ASN A N 1
ATOM 559 C CA . ASN A 1 72 ? -1.863 4.016 14.196 1.00 88.06 72 ASN A CA 1
ATOM 560 C C . ASN A 1 72 ? -0.338 4.176 14.191 1.00 88.06 72 ASN A C 1
ATOM 562 O O . ASN A 1 72 ? 0.298 3.744 13.235 1.00 88.06 72 ASN A O 1
ATOM 566 N N . GLU A 1 73 ? 0.257 4.740 15.243 1.00 86.81 73 GLU A N 1
ATOM 567 C CA . GLU A 1 73 ? 1.717 4.838 15.379 1.00 86.81 73 GLU A CA 1
ATOM 568 C C . GLU A 1 73 ? 2.379 3.458 15.469 1.00 86.81 73 GLU A C 1
ATOM 570 O O . GLU A 1 73 ? 3.329 3.188 14.737 1.00 86.81 73 GLU A O 1
ATOM 575 N N . ARG A 1 74 ? 1.834 2.537 16.276 1.00 88.62 74 ARG A N 1
ATOM 576 C CA . ARG A 1 74 ? 2.340 1.152 16.359 1.00 88.62 74 ARG A CA 1
ATOM 577 C C . ARG A 1 74 ? 2.168 0.369 15.059 1.00 88.62 74 ARG A C 1
ATOM 579 O O . ARG A 1 74 ? 3.030 -0.436 14.721 1.00 88.62 74 ARG A O 1
ATOM 586 N N . LEU A 1 75 ? 1.079 0.602 14.323 1.00 87.62 75 LEU A N 1
ATOM 587 C CA . LEU A 1 75 ? 0.893 0.038 12.986 1.00 87.62 75 LEU A CA 1
ATOM 588 C C . LEU A 1 75 ? 1.933 0.587 12.004 1.00 87.62 75 LEU A C 1
ATOM 590 O O . LEU A 1 75 ? 2.489 -0.192 11.242 1.00 87.62 75 LEU A O 1
ATOM 594 N N . LYS A 1 76 ? 2.241 1.888 12.038 1.00 83.50 76 LYS A N 1
ATOM 595 C CA . LYS A 1 76 ? 3.300 2.467 11.197 1.00 83.50 76 LYS A CA 1
ATOM 596 C C . LYS A 1 76 ? 4.665 1.859 11.516 1.00 83.50 76 LYS A C 1
ATOM 598 O O . LYS A 1 76 ? 5.286 1.284 10.627 1.00 83.50 76 LYS A O 1
ATOM 603 N N . ASP A 1 77 ? 5.068 1.879 12.787 1.00 82.94 77 ASP A N 1
ATOM 604 C CA . ASP A 1 77 ? 6.353 1.330 13.237 1.00 82.94 77 ASP A CA 1
ATOM 605 C C . ASP A 1 77 ? 6.513 -0.154 12.870 1.00 82.94 77 ASP A C 1
ATOM 607 O O . ASP A 1 77 ? 7.547 -0.554 12.339 1.00 82.94 77 ASP A O 1
ATOM 611 N N . ILE A 1 78 ? 5.476 -0.980 13.053 1.00 82.00 78 ILE A N 1
ATOM 612 C CA . ILE A 1 78 ? 5.563 -2.405 12.703 1.00 82.00 78 ILE A CA 1
ATOM 613 C C . ILE A 1 78 ? 5.515 -2.670 11.186 1.00 82.00 78 ILE A C 1
ATOM 615 O O . ILE A 1 78 ? 5.908 -3.750 10.757 1.00 82.00 78 ILE A O 1
ATOM 619 N N . ILE A 1 79 ? 5.063 -1.723 10.360 1.00 78.88 79 ILE A N 1
ATOM 620 C CA . ILE A 1 79 ? 5.098 -1.849 8.893 1.00 78.88 79 ILE A CA 1
ATOM 621 C C . ILE A 1 79 ? 6.440 -1.350 8.330 1.00 78.88 79 ILE A C 1
ATOM 623 O O . ILE A 1 79 ? 6.970 -1.959 7.398 1.00 78.88 79 ILE A O 1
ATOM 627 N N . GLU A 1 80 ? 7.004 -0.277 8.886 1.00 75.25 80 GLU A N 1
ATOM 628 C CA . GLU A 1 80 ? 8.331 0.249 8.526 1.00 75.25 80 GLU A CA 1
ATOM 629 C C . GLU A 1 80 ? 9.457 -0.656 9.037 1.00 75.25 80 GLU A C 1
ATOM 631 O O . GLU A 1 80 ? 10.281 -1.137 8.259 1.00 75.25 80 GLU A O 1
ATOM 636 N N . ASN A 1 81 ? 9.468 -0.914 10.346 1.00 73.00 81 ASN A N 1
ATOM 637 C CA . ASN A 1 81 ? 10.581 -1.528 11.072 1.00 73.00 81 ASN A CA 1
ATOM 638 C C . ASN A 1 81 ? 10.306 -2.989 11.471 1.00 73.00 81 ASN A C 1
ATOM 640 O O . ASN A 1 81 ? 11.220 -3.711 11.879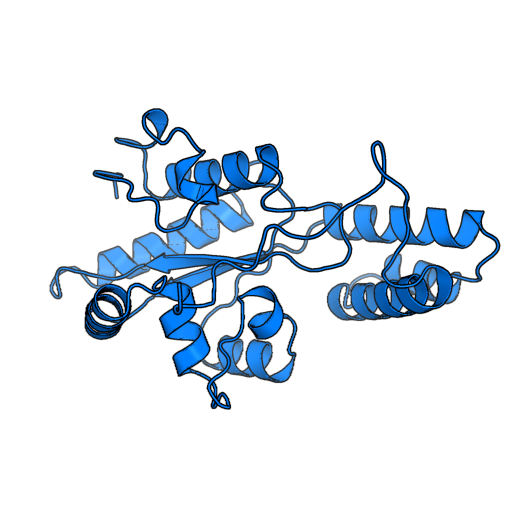 1.00 73.00 81 ASN A O 1
ATOM 644 N N . GLY A 1 82 ? 9.052 -3.442 11.376 1.00 61.22 82 GLY A N 1
ATOM 645 C CA . GLY A 1 82 ? 8.635 -4.782 11.779 1.00 61.22 82 GLY A CA 1
ATOM 646 C C . GLY A 1 82 ? 8.678 -5.820 10.653 1.00 61.22 82 GLY A C 1
ATOM 647 O O . GLY A 1 82 ? 7.998 -5.709 9.636 1.00 61.22 82 GLY A O 1
ATOM 648 N N . GLY A 1 83 ? 9.425 -6.898 10.899 1.00 60.56 83 GLY A N 1
ATOM 649 C CA . GLY A 1 83 ? 9.277 -8.186 10.215 1.00 60.56 83 GLY A CA 1
ATOM 650 C C . GLY A 1 83 ? 9.600 -8.246 8.714 1.00 60.56 83 GLY A C 1
ATOM 651 O O . GLY A 1 83 ? 9.895 -7.263 8.028 1.00 60.56 83 GLY A O 1
ATOM 652 N N . GLU A 1 84 ? 9.525 -9.469 8.191 1.00 65.81 84 GLU A N 1
ATOM 653 C CA . GLU A 1 84 ? 9.679 -9.776 6.766 1.00 65.81 84 GLU A CA 1
ATOM 654 C C . GLU A 1 84 ? 8.348 -9.591 6.019 1.00 65.81 84 GLU A C 1
ATOM 656 O O . GLU A 1 84 ? 7.788 -10.539 5.477 1.00 65.81 84 GLU A O 1
ATOM 661 N N . LEU A 1 85 ? 7.819 -8.363 5.974 1.00 65.06 85 LEU A N 1
ATOM 662 C CA . LEU A 1 85 ? 6.691 -8.074 5.082 1.00 65.06 85 LEU A CA 1
ATOM 663 C C . LEU A 1 85 ? 7.081 -8.275 3.598 1.00 65.06 85 LEU A C 1
ATOM 665 O O . LEU A 1 85 ? 8.227 -7.982 3.208 1.00 65.06 85 LEU A O 1
ATOM 669 N N . PRO A 1 86 ? 6.129 -8.709 2.745 1.00 64.75 86 PRO A N 1
ATOM 670 C CA . PRO A 1 86 ? 6.202 -8.538 1.292 1.00 64.75 86 PRO A CA 1
ATOM 671 C C . PRO A 1 86 ? 6.511 -7.081 0.902 1.00 64.75 86 PRO A C 1
ATOM 673 O O . PRO A 1 86 ? 6.251 -6.166 1.684 1.00 64.75 86 PRO A O 1
ATOM 676 N N . ASP A 1 87 ? 7.084 -6.852 -0.285 1.00 70.69 87 ASP A N 1
ATOM 677 C CA . ASP A 1 87 ? 7.270 -5.480 -0.790 1.00 70.69 87 ASP A CA 1
ATOM 678 C C . ASP A 1 87 ? 5.917 -4.976 -1.305 1.00 70.69 87 ASP A C 1
ATOM 680 O O . ASP A 1 87 ? 5.493 -5.303 -2.407 1.00 70.69 87 ASP A O 1
ATOM 684 N N . VAL A 1 88 ? 5.174 -4.280 -0.445 1.00 75.44 88 VAL A N 1
ATOM 685 C CA . VAL A 1 88 ? 3.830 -3.775 -0.742 1.00 75.44 88 VAL A CA 1
ATOM 686 C C . VAL A 1 88 ? 3.622 -2.429 -0.061 1.00 75.44 88 VAL A C 1
ATOM 688 O O . VAL A 1 88 ? 4.084 -2.200 1.060 1.00 75.44 88 VAL A O 1
ATOM 691 N N . ASN A 1 89 ? 2.904 -1.526 -0.726 1.00 77.44 89 ASN A N 1
ATOM 692 C CA . ASN A 1 89 ? 2.587 -0.218 -0.167 1.00 77.44 89 ASN A CA 1
ATOM 693 C C . ASN A 1 89 ? 1.448 -0.354 0.841 1.00 77.44 89 ASN A C 1
ATOM 695 O O . ASN A 1 89 ? 0.378 -0.854 0.497 1.00 77.44 89 ASN A O 1
ATOM 699 N N . VAL A 1 90 ? 1.644 0.104 2.079 1.00 81.50 90 VAL A N 1
ATOM 700 C CA . VAL A 1 90 ? 0.629 -0.025 3.134 1.00 81.50 90 VAL A CA 1
ATOM 701 C C . VAL A 1 90 ? 0.285 1.339 3.714 1.00 81.50 90 VAL A C 1
ATOM 703 O O . VAL A 1 90 ? 1.063 1.948 4.441 1.00 81.50 90 VAL A O 1
ATOM 706 N N . VAL A 1 91 ? -0.929 1.800 3.432 1.00 82.31 91 VAL A N 1
ATOM 707 C CA . VAL A 1 91 ? -1.422 3.105 3.867 1.00 82.31 91 VAL A CA 1
ATOM 708 C C . VAL A 1 91 ? -2.258 2.946 5.129 1.00 82.31 91 VAL A C 1
ATOM 710 O O . VAL A 1 91 ? -3.371 2.415 5.084 1.00 82.31 91 VAL A O 1
ATOM 713 N N . VAL A 1 92 ? -1.742 3.442 6.253 1.00 85.69 92 VAL A N 1
ATOM 714 C CA . VAL A 1 92 ? -2.480 3.526 7.521 1.00 85.69 92 VAL A CA 1
ATOM 715 C C . VAL A 1 92 ? -3.264 4.841 7.570 1.00 85.69 92 VAL A C 1
ATOM 717 O O . VAL A 1 92 ? -2.698 5.910 7.346 1.00 85.69 92 VAL A O 1
ATOM 720 N N . MET A 1 93 ? -4.565 4.783 7.869 1.00 85.44 93 MET A N 1
ATOM 721 C CA . MET A 1 93 ? -5.435 5.965 7.933 1.00 85.44 93 MET A CA 1
ATOM 722 C C . MET A 1 93 ? -6.466 5.893 9.064 1.00 85.44 93 MET A C 1
ATOM 724 O O . MET A 1 93 ? -7.087 4.854 9.284 1.00 85.44 93 MET A O 1
ATOM 728 N N . LYS A 1 94 ? -6.694 7.026 9.740 1.00 87.25 94 LYS A N 1
ATOM 729 C CA . LYS A 1 94 ? -7.784 7.226 10.707 1.00 87.25 94 LYS A CA 1
ATOM 730 C C . LYS A 1 94 ? -9.046 7.657 9.954 1.00 87.25 94 LYS A C 1
ATOM 732 O O . LYS A 1 94 ? -8.982 8.522 9.082 1.00 87.25 94 LYS A O 1
ATOM 737 N N . ALA A 1 95 ? -10.188 7.069 10.289 1.00 89.00 95 ALA A N 1
ATOM 738 C CA . ALA A 1 95 ? -11.492 7.410 9.732 1.00 89.00 95 ALA A CA 1
ATOM 739 C C . ALA A 1 95 ? -12.486 7.783 10.835 1.00 89.00 95 ALA A C 1
ATOM 741 O O . ALA A 1 95 ? -12.455 7.235 11.938 1.00 89.00 95 ALA A O 1
ATOM 742 N N . GLU A 1 96 ? -13.408 8.690 10.518 1.00 89.62 96 GLU A N 1
ATOM 743 C CA . GLU A 1 96 ? -14.481 9.066 11.433 1.00 89.62 96 GLU A CA 1
ATOM 744 C C . GLU A 1 96 ? -15.541 7.961 11.558 1.00 89.62 96 GLU A C 1
ATOM 746 O O . GLU A 1 96 ? -15.889 7.262 10.601 1.00 89.62 96 GLU A O 1
ATOM 751 N N . LYS A 1 97 ? -16.143 7.868 12.745 1.00 90.88 97 LYS A N 1
ATOM 752 C CA . LYS A 1 97 ? -17.236 6.939 13.065 1.00 90.88 97 LYS A CA 1
ATOM 753 C C . LYS A 1 97 ? -18.446 7.082 12.132 1.00 90.88 97 LYS A C 1
ATOM 755 O O . LYS A 1 97 ? -19.082 6.082 11.803 1.00 90.88 97 LYS A O 1
ATOM 760 N N . ILE A 1 98 ? -18.736 8.297 11.650 1.00 91.44 98 ILE A N 1
ATOM 761 C CA . ILE A 1 98 ? -19.801 8.538 10.662 1.00 91.44 98 ILE A CA 1
ATOM 762 C C . ILE A 1 98 ? -19.489 7.879 9.310 1.00 91.44 98 ILE A C 1
ATOM 764 O O . ILE A 1 98 ? -20.348 7.192 8.762 1.00 91.44 98 ILE A O 1
ATOM 768 N N . ALA A 1 99 ? -18.243 7.971 8.833 1.00 91.75 99 ALA A N 1
ATOM 769 C CA . ALA A 1 99 ? -17.806 7.318 7.601 1.00 91.75 99 ALA A CA 1
ATOM 770 C C . ALA A 1 99 ? -17.901 5.785 7.704 1.00 91.75 99 ALA A C 1
ATOM 772 O O . ALA A 1 99 ? -18.274 5.127 6.735 1.00 91.75 99 ALA A O 1
ATOM 773 N N . TRP A 1 100 ? -17.642 5.205 8.884 1.00 91.94 100 TRP A N 1
ATOM 774 C CA . TRP A 1 100 ? -17.848 3.771 9.128 1.00 91.94 100 TRP A CA 1
ATOM 775 C C . TRP A 1 100 ? -19.316 3.341 9.020 1.00 91.94 100 TRP A C 1
ATOM 777 O O . TRP A 1 100 ? -19.600 2.329 8.371 1.00 91.94 100 TRP A O 1
ATOM 787 N N . PHE A 1 101 ? -20.251 4.109 9.590 1.00 92.06 101 PHE A N 1
ATOM 788 C CA . PHE A 1 101 ? -21.684 3.840 9.430 1.00 92.06 101 PHE A CA 1
ATOM 789 C C . PHE A 1 101 ? -22.113 3.940 7.960 1.00 92.06 101 PHE A C 1
ATOM 791 O O . PHE A 1 101 ? -22.697 2.995 7.428 1.00 92.06 101 PHE A O 1
ATOM 798 N N . GLU A 1 102 ? -21.764 5.035 7.278 1.00 92.94 102 GLU A N 1
ATOM 799 C CA . GLU A 1 102 ? -22.136 5.252 5.876 1.00 92.94 102 GLU A CA 1
ATOM 800 C C . GLU A 1 102 ? -21.545 4.192 4.935 1.00 92.94 102 GLU A C 1
ATOM 802 O O . GLU A 1 102 ? -22.243 3.705 4.042 1.00 92.94 102 GLU A O 1
ATOM 807 N N . ALA A 1 103 ? -20.285 3.795 5.144 1.00 91.25 103 ALA A N 1
ATOM 808 C CA . ALA A 1 103 ? -19.636 2.731 4.384 1.00 91.25 103 ALA A CA 1
ATOM 809 C C . ALA A 1 103 ? -20.316 1.372 4.610 1.00 91.25 103 ALA A C 1
ATOM 811 O O . ALA A 1 103 ? -20.572 0.642 3.650 1.00 91.25 103 ALA A O 1
ATOM 812 N N . ASN A 1 104 ? -20.664 1.041 5.860 1.00 89.12 104 ASN A N 1
ATOM 813 C CA . ASN A 1 104 ? -21.348 -0.208 6.194 1.00 89.12 104 ASN A CA 1
ATOM 814 C C . ASN A 1 104 ? -22.764 -0.277 5.591 1.00 89.12 104 ASN A C 1
ATOM 816 O O . ASN A 1 104 ? -23.134 -1.324 5.057 1.00 89.12 104 ASN A O 1
ATOM 820 N N . ASP A 1 105 ? -23.522 0.822 5.615 1.00 89.94 105 ASP A N 1
ATOM 821 C CA . ASP A 1 105 ? -24.861 0.901 5.009 1.00 89.94 105 ASP A CA 1
ATOM 822 C C . ASP A 1 105 ? -24.802 0.779 3.478 1.00 89.94 105 ASP A C 1
ATOM 824 O O . ASP A 1 105 ? -25.600 0.059 2.872 1.00 89.94 105 ASP A O 1
ATOM 828 N N . LYS A 1 106 ? -23.798 1.409 2.853 1.00 87.56 106 LYS A N 1
ATOM 829 C CA . LYS A 1 106 ? -23.486 1.285 1.417 1.00 87.56 106 LYS A CA 1
ATOM 830 C C . LYS A 1 106 ? -22.802 -0.047 1.057 1.00 87.56 106 LYS A C 1
ATOM 832 O O . LYS A 1 106 ? -22.607 -0.321 -0.121 1.00 87.56 106 LYS A O 1
ATOM 837 N N . LYS A 1 107 ? -22.465 -0.883 2.051 1.00 86.19 107 LYS A N 1
ATOM 838 C CA . LYS A 1 107 ? -21.735 -2.166 1.944 1.00 86.19 107 LYS A CA 1
ATOM 839 C C . LYS A 1 107 ? -20.353 -2.083 1.277 1.00 86.19 107 LYS A C 1
ATOM 841 O O . LYS A 1 107 ? -19.853 -3.094 0.786 1.00 86.19 107 LYS A O 1
ATOM 846 N N . VAL A 1 108 ? -19.715 -0.918 1.304 1.00 86.31 108 VAL A N 1
ATOM 847 C CA . VAL A 1 108 ? -18.374 -0.697 0.742 1.00 86.31 108 VAL A CA 1
ATOM 848 C C . VAL A 1 108 ? -17.290 -0.814 1.826 1.00 86.31 108 VAL A C 1
ATOM 850 O O . VAL A 1 108 ? -17.572 -0.565 3.002 1.00 86.31 108 VAL A O 1
ATOM 853 N N . PRO A 1 109 ? -16.042 -1.190 1.487 1.00 89.62 109 PRO A N 1
ATOM 854 C CA . PRO A 1 109 ? -14.938 -1.163 2.445 1.00 89.62 109 PRO A CA 1
ATOM 855 C C . PRO A 1 109 ? -14.653 0.267 2.934 1.00 89.62 109 PRO A C 1
ATOM 857 O O . PRO A 1 109 ? -14.687 1.212 2.147 1.00 89.62 109 PRO A O 1
ATOM 860 N N . LEU A 1 110 ? -14.333 0.434 4.222 1.00 90.81 110 LEU A N 1
ATOM 861 C CA . LEU A 1 110 ? -14.177 1.762 4.831 1.00 90.81 110 LEU A CA 1
ATOM 862 C C . LEU A 1 110 ? -13.042 2.587 4.203 1.00 90.81 110 LEU A C 1
ATOM 864 O O . LEU A 1 110 ? -13.269 3.739 3.851 1.00 90.81 110 LEU A O 1
ATOM 868 N N . GLY A 1 111 ? -11.855 2.007 3.997 1.00 89.81 111 GLY A N 1
ATOM 869 C CA . GLY A 1 111 ? -10.750 2.717 3.338 1.00 89.81 111 GLY A CA 1
ATOM 870 C C . GLY A 1 111 ? -11.118 3.203 1.936 1.00 89.81 111 GLY A C 1
ATOM 871 O O . GLY A 1 111 ? -10.850 4.349 1.587 1.00 89.81 111 GLY A O 1
ATOM 872 N N . MET A 1 112 ? -11.847 2.374 1.178 1.00 89.69 112 MET A N 1
ATOM 873 C CA . MET A 1 112 ? -12.361 2.735 -0.146 1.00 89.69 112 MET A CA 1
ATOM 874 C C . MET A 1 112 ? -13.363 3.891 -0.083 1.00 89.69 112 MET A C 1
ATOM 876 O O . MET A 1 112 ? -13.300 4.787 -0.922 1.00 89.69 112 MET A O 1
ATOM 880 N N . TYR A 1 113 ? -14.255 3.897 0.916 1.00 91.00 113 TYR A N 1
ATOM 881 C CA . TYR A 1 113 ? -15.185 5.003 1.168 1.00 91.00 113 TYR A CA 1
ATOM 882 C C . TYR A 1 113 ? -14.444 6.316 1.435 1.00 91.00 113 TYR A C 1
ATOM 884 O O . TYR A 1 113 ? -14.766 7.347 0.848 1.00 91.00 113 TYR A O 1
ATOM 892 N N . VAL A 1 114 ? -13.428 6.258 2.298 1.00 89.81 114 VAL A N 1
ATOM 893 C CA . VAL A 1 114 ? -12.640 7.418 2.723 1.00 89.81 114 VAL A CA 1
ATOM 894 C C . VAL A 1 114 ? -11.879 8.031 1.548 1.00 89.81 114 VAL A C 1
ATOM 896 O O . VAL A 1 114 ? -12.026 9.230 1.321 1.00 89.81 114 VAL A O 1
ATOM 899 N N . ILE A 1 115 ? -11.133 7.245 0.760 1.00 88.31 115 ILE A N 1
ATOM 900 C CA . ILE A 1 115 ? -10.363 7.799 -0.371 1.00 88.31 115 ILE A CA 1
ATOM 901 C C . ILE A 1 115 ? -11.263 8.323 -1.497 1.00 88.31 115 ILE A C 1
ATOM 903 O O . ILE A 1 115 ? -10.997 9.396 -2.033 1.00 88.31 115 ILE A O 1
ATOM 907 N N . ASN A 1 116 ? -12.377 7.646 -1.807 1.00 87.44 116 ASN A N 1
ATOM 908 C CA . ASN A 1 116 ? -13.315 8.128 -2.828 1.00 87.44 116 ASN A CA 1
ATOM 909 C C . ASN A 1 116 ? -14.060 9.391 -2.368 1.00 87.44 116 ASN A C 1
ATOM 911 O O . ASN A 1 116 ? -14.383 10.238 -3.192 1.00 87.44 116 ASN A O 1
ATOM 915 N N . GLY A 1 117 ? -14.245 9.590 -1.058 1.00 85.81 117 GLY A N 1
ATOM 916 C CA . GLY A 1 117 ? -14.733 10.852 -0.494 1.00 85.81 117 GLY A CA 1
ATOM 917 C C . GLY A 1 117 ? -13.756 12.034 -0.609 1.00 85.81 117 GLY A C 1
ATOM 918 O O . GLY A 1 117 ? -14.171 13.177 -0.417 1.00 85.81 117 GLY A O 1
ATOM 919 N N . MET A 1 118 ? -12.474 11.801 -0.927 1.00 83.62 118 MET A N 1
ATOM 920 C CA . MET A 1 118 ? -11.475 12.870 -1.105 1.00 83.62 118 MET A CA 1
ATOM 921 C C . MET A 1 118 ? -11.433 13.453 -2.522 1.00 83.62 118 MET A C 1
ATOM 923 O O . MET A 1 118 ? -10.835 14.514 -2.714 1.00 83.62 118 MET A O 1
ATOM 927 N N . VAL A 1 119 ? -12.039 12.781 -3.504 1.00 81.12 119 VAL A N 1
ATOM 928 C CA . VAL A 1 119 ? -11.986 13.146 -4.927 1.00 81.12 119 VAL A CA 1
ATOM 929 C C . VAL A 1 119 ? -13.385 13.259 -5.518 1.00 81.12 119 VAL A C 1
ATOM 931 O O . VAL A 1 119 ? -14.303 12.534 -5.147 1.00 81.12 119 VAL A O 1
ATOM 934 N N . GLN A 1 120 ? -13.563 14.172 -6.471 1.00 71.69 120 GLN A N 1
ATOM 935 C CA . GLN A 1 120 ? -14.776 14.177 -7.279 1.00 71.69 120 GLN A CA 1
ATOM 936 C C . GLN A 1 120 ? -14.640 13.098 -8.354 1.00 71.69 120 GLN A C 1
ATOM 938 O O . GLN A 1 120 ? -13.691 13.121 -9.133 1.00 71.69 120 GLN A O 1
ATOM 943 N N . HIS A 1 121 ? -15.584 12.163 -8.384 1.00 70.69 121 HIS A N 1
ATOM 944 C CA . HIS A 1 121 ? -15.569 11.023 -9.290 1.00 70.69 121 HIS A CA 1
ATOM 945 C C . HIS A 1 121 ? -16.892 10.955 -10.073 1.00 70.69 121 HIS A C 1
ATOM 947 O O . HIS A 1 121 ? -17.967 11.168 -9.505 1.00 70.69 121 HIS A O 1
ATOM 953 N N . ASP A 1 122 ? -16.834 10.677 -11.380 1.00 71.38 122 ASP A N 1
ATOM 954 C CA . ASP A 1 122 ? -17.993 10.711 -12.296 1.00 71.38 122 ASP A CA 1
ATOM 955 C C . ASP A 1 122 ? -18.875 9.447 -12.174 1.00 71.38 122 ASP A C 1
ATOM 957 O O . ASP A 1 122 ? -19.203 8.769 -13.146 1.00 71.38 122 ASP A O 1
ATOM 961 N N . GLY A 1 123 ? -19.229 9.079 -10.939 1.00 71.00 123 GLY A N 1
ATOM 962 C CA . GLY A 1 123 ? -20.004 7.882 -10.597 1.00 71.00 123 GLY A CA 1
ATOM 963 C C . GLY A 1 123 ? -19.200 6.575 -10.558 1.00 71.00 123 GLY A C 1
ATOM 964 O O . GLY A 1 123 ? -19.640 5.622 -9.919 1.00 71.00 123 GLY A O 1
ATOM 965 N N . VAL A 1 124 ? -18.010 6.534 -11.163 1.00 77.62 124 VAL A N 1
ATOM 966 C CA . VAL A 1 124 ? -17.060 5.407 -11.082 1.00 77.62 124 VAL A CA 1
ATOM 967 C C . VAL A 1 124 ? -16.213 5.541 -9.819 1.00 77.62 124 VAL A C 1
ATOM 969 O O . VAL A 1 124 ? -15.811 6.648 -9.485 1.00 77.62 124 VAL A O 1
ATOM 972 N N . TRP A 1 125 ? -15.969 4.448 -9.099 1.00 80.19 125 TRP A N 1
ATOM 973 C CA . TRP A 1 125 ? -15.112 4.439 -7.908 1.00 80.19 125 TRP A CA 1
ATOM 974 C C . TRP A 1 125 ? -13.669 4.117 -8.288 1.00 80.19 125 TRP A C 1
ATOM 976 O O . TRP A 1 125 ? -13.440 3.174 -9.040 1.00 80.19 125 TRP A O 1
ATOM 986 N N . TYR A 1 126 ? -12.716 4.846 -7.712 1.00 82.62 126 TYR A N 1
ATOM 987 C CA . TYR A 1 126 ? -11.298 4.506 -7.771 1.00 82.62 126 TYR A CA 1
ATOM 988 C C . TYR A 1 126 ? -10.983 3.349 -6.821 1.00 82.62 126 TYR A C 1
ATOM 990 O O . TYR A 1 126 ? -11.424 3.349 -5.665 1.00 82.62 126 TYR A O 1
ATOM 998 N N . THR A 1 127 ? -10.170 2.406 -7.288 1.00 85.44 127 THR A N 1
ATOM 999 C CA . THR A 1 127 ? -9.419 1.451 -6.463 1.00 85.44 127 THR A CA 1
ATOM 1000 C C . THR A 1 127 ? -8.306 2.157 -5.673 1.00 85.44 127 THR A C 1
ATOM 1002 O O . THR A 1 127 ? -7.977 3.318 -5.924 1.00 85.44 127 THR A O 1
ATOM 1005 N N . ALA A 1 128 ? -7.703 1.461 -4.701 1.00 84.00 128 ALA A N 1
ATOM 1006 C CA . ALA A 1 128 ? -6.549 1.988 -3.972 1.00 84.00 128 ALA A CA 1
ATOM 1007 C C . ALA A 1 128 ? -5.369 2.270 -4.923 1.00 84.00 128 ALA A C 1
ATOM 1009 O O . ALA A 1 128 ? -4.805 3.362 -4.882 1.00 84.00 128 ALA A O 1
ATOM 1010 N N . GLY A 1 129 ? -5.068 1.330 -5.828 1.00 81.88 129 GLY A N 1
ATOM 1011 C CA . GLY A 1 129 ? -4.019 1.471 -6.840 1.00 81.88 129 GLY A CA 1
ATOM 1012 C C . GLY A 1 129 ? -4.214 2.698 -7.728 1.00 81.88 129 GLY A C 1
ATOM 1013 O O . GLY A 1 129 ? -3.314 3.530 -7.813 1.00 81.88 129 GLY A O 1
ATOM 1014 N N . GLU A 1 130 ? -5.399 2.883 -8.319 1.00 84.12 130 GLU A N 1
ATOM 1015 C CA . GLU A 1 130 ? -5.688 4.059 -9.158 1.00 84.12 130 GLU A CA 1
ATOM 1016 C C . GLU A 1 130 ? -5.634 5.379 -8.372 1.00 84.12 130 GLU A C 1
ATOM 1018 O O . GLU A 1 130 ? -5.206 6.405 -8.906 1.00 84.12 130 GLU A O 1
ATOM 1023 N N . PHE A 1 131 ? -6.054 5.374 -7.100 1.00 87.19 131 PHE A N 1
ATOM 1024 C CA . PHE A 1 131 ? -5.998 6.566 -6.259 1.00 87.19 131 PHE A CA 1
ATOM 1025 C C . PHE A 1 131 ? -4.554 6.977 -5.952 1.00 87.19 131 PHE A C 1
ATOM 1027 O O . PHE A 1 131 ? -4.204 8.132 -6.184 1.00 87.19 131 PHE A O 1
ATOM 1034 N N . PHE A 1 132 ? -3.713 6.067 -5.452 1.00 82.69 132 PHE A N 1
ATOM 1035 C CA . PHE A 1 132 ? -2.346 6.404 -5.028 1.00 82.69 132 PHE A CA 1
ATOM 1036 C C . PHE A 1 132 ? -1.333 6.446 -6.180 1.00 82.69 132 PHE A C 1
ATOM 1038 O O . PHE A 1 132 ? -0.359 7.192 -6.087 1.00 82.69 132 PHE A O 1
ATOM 1045 N N . SER A 1 133 ? -1.593 5.760 -7.299 1.00 78.38 133 SER A N 1
ATOM 1046 C CA . SER A 1 133 ? -0.788 5.899 -8.525 1.00 78.38 133 SER A CA 1
ATOM 1047 C C . SER A 1 133 ? -0.992 7.249 -9.224 1.00 78.38 133 SER A C 1
ATOM 1049 O O . SER A 1 133 ? -0.180 7.634 -10.062 1.00 78.38 133 SER A O 1
ATOM 1051 N N . ASN A 1 134 ? -2.054 7.996 -8.897 1.00 82.56 134 ASN A N 1
ATOM 1052 C CA . ASN A 1 134 ? -2.244 9.361 -9.383 1.00 82.56 134 ASN A CA 1
ATOM 1053 C C . ASN A 1 134 ? -1.409 10.352 -8.533 1.00 82.56 134 ASN A C 1
ATOM 1055 O O . ASN A 1 134 ? -1.709 10.537 -7.347 1.00 82.56 134 ASN A O 1
ATOM 1059 N N . PRO A 1 135 ? -0.414 11.062 -9.111 1.00 77.44 135 PRO A N 1
ATOM 1060 C CA . PRO A 1 135 ? 0.480 11.931 -8.340 1.00 77.44 135 PRO A CA 1
ATOM 1061 C C . PRO A 1 135 ? -0.211 13.126 -7.672 1.00 77.44 135 PRO A C 1
ATOM 1063 O O . PRO A 1 135 ? 0.259 13.612 -6.644 1.00 77.44 135 PRO A O 1
ATOM 1066 N N . GLU A 1 136 ? -1.320 13.626 -8.229 1.00 82.81 136 GLU A N 1
ATOM 1067 C CA . GLU A 1 136 ? -2.086 14.713 -7.613 1.00 82.81 136 GLU A CA 1
ATOM 1068 C C . GLU A 1 136 ? -2.883 14.212 -6.404 1.00 82.81 136 GLU A C 1
ATOM 1070 O O . GLU A 1 136 ? -2.868 14.864 -5.357 1.00 82.81 136 GLU A O 1
ATOM 1075 N N . ASN A 1 137 ? -3.510 13.039 -6.507 1.00 85.94 137 ASN A N 1
ATOM 1076 C CA . ASN A 1 137 ? -4.218 12.401 -5.395 1.00 85.94 137 ASN A CA 1
ATOM 1077 C C . ASN A 1 137 ? -3.255 12.039 -4.256 1.00 85.94 137 ASN A C 1
ATOM 1079 O O . ASN A 1 137 ? -3.494 12.457 -3.121 1.00 85.94 137 ASN A O 1
ATOM 1083 N N . LYS A 1 138 ? -2.132 11.364 -4.563 1.00 81.38 138 LYS A N 1
ATOM 1084 C CA . LYS A 1 138 ? -1.054 11.030 -3.608 1.00 81.38 138 LYS A CA 1
ATOM 1085 C C . LYS A 1 138 ? -0.583 12.284 -2.861 1.00 81.38 138 LYS A C 1
ATOM 1087 O O . LYS A 1 138 ? -0.714 12.372 -1.642 1.00 81.38 138 LYS A O 1
ATOM 1092 N N . LYS A 1 139 ? -0.218 13.338 -3.599 1.00 79.94 139 LYS A N 1
ATOM 1093 C CA . LYS A 1 139 ? 0.200 14.637 -3.043 1.00 79.94 139 LYS A CA 1
ATOM 1094 C C . LYS A 1 139 ? -0.894 15.371 -2.259 1.00 79.94 139 LYS A C 1
ATOM 1096 O O . LYS A 1 139 ? -0.592 16.159 -1.363 1.00 79.94 139 LYS A O 1
ATOM 1101 N N . ASN A 1 140 ? -2.167 15.209 -2.612 1.00 80.62 140 ASN A N 1
ATOM 1102 C CA . ASN A 1 140 ? -3.284 15.819 -1.883 1.00 80.62 140 ASN A CA 1
ATOM 1103 C C . ASN A 1 140 ? -3.621 15.059 -0.594 1.00 80.62 140 ASN A C 1
ATOM 1105 O O . ASN A 1 140 ? -4.045 15.695 0.375 1.00 80.62 140 ASN A O 1
ATOM 1109 N N . TYR A 1 141 ? -3.383 13.747 -0.570 1.00 83.56 141 TYR A N 1
ATOM 1110 C CA . TYR A 1 141 ? -3.436 12.915 0.625 1.00 83.56 141 TYR A CA 1
ATOM 1111 C C . TYR A 1 141 ? -2.286 13.264 1.586 1.00 83.56 141 TYR A C 1
ATOM 1113 O O . TYR A 1 141 ? -2.557 13.650 2.721 1.00 83.56 141 TYR A O 1
ATOM 1121 N N . GLU A 1 142 ? -1.036 13.266 1.108 1.00 78.75 142 GLU A N 1
ATOM 1122 C CA . GLU A 1 142 ? 0.190 13.572 1.880 1.00 78.75 142 GLU A CA 1
ATOM 1123 C C . GLU A 1 142 ? 0.184 14.956 2.560 1.00 78.75 142 GLU A C 1
ATOM 1125 O O . GLU A 1 142 ? 0.778 15.151 3.616 1.00 78.75 142 GLU A O 1
ATOM 1130 N N . LYS A 1 143 ? -0.518 15.949 1.993 1.00 75.56 143 LYS A N 1
ATOM 1131 C CA . LYS A 1 143 ? -0.693 17.280 2.621 1.00 75.56 143 LYS A CA 1
ATOM 1132 C C . LYS A 1 143 ? -1.522 17.260 3.909 1.00 75.56 143 LYS A C 1
ATOM 1134 O O . LYS A 1 143 ? -1.523 18.259 4.627 1.00 75.56 143 LYS A O 1
ATOM 1139 N N . LYS A 1 144 ? -2.326 16.217 4.120 1.00 70.69 144 LYS A N 1
ATOM 1140 C CA . LYS A 1 144 ? -3.349 16.135 5.178 1.00 70.69 144 LYS A CA 1
ATOM 1141 C C . LYS A 1 144 ? -3.149 14.940 6.103 1.00 70.69 144 LYS A C 1
ATOM 1143 O O . LYS A 1 144 ? -3.537 15.014 7.261 1.00 70.69 144 LYS A O 1
ATOM 1148 N N . ASN A 1 145 ? -2.582 13.864 5.574 1.00 69.50 145 ASN A N 1
ATOM 1149 C CA . ASN A 1 145 ? -2.376 12.588 6.234 1.00 69.50 145 ASN A CA 1
ATOM 1150 C C . ASN A 1 145 ? -0.948 12.125 5.958 1.00 69.50 145 ASN A C 1
ATOM 1152 O O . ASN A 1 145 ? -0.382 12.429 4.911 1.00 69.50 145 ASN A O 1
ATOM 1156 N N . GLU A 1 146 ? -0.394 11.326 6.857 1.00 60.94 146 GLU A N 1
ATOM 1157 C CA . GLU A 1 146 ? 0.874 10.653 6.604 1.00 60.94 146 GLU A CA 1
ATOM 1158 C C . GLU A 1 146 ? 0.652 9.463 5.660 1.00 60.94 146 GLU A C 1
ATOM 1160 O O . GLU A 1 146 ? -0.249 8.647 5.877 1.00 60.94 146 GLU A O 1
ATOM 1165 N N . LEU A 1 147 ? 1.448 9.387 4.592 1.00 62.31 147 LEU A N 1
ATOM 1166 C CA . LEU A 1 147 ? 1.486 8.246 3.684 1.00 62.31 147 LEU A CA 1
ATOM 1167 C C . LEU A 1 147 ? 2.735 7.430 3.999 1.00 62.31 147 LEU A C 1
ATOM 1169 O O . LEU A 1 147 ? 3.849 7.879 3.745 1.00 62.31 147 LEU A O 1
ATOM 1173 N N . LEU A 1 148 ? 2.537 6.228 4.527 1.00 60.31 148 LEU A N 1
ATOM 1174 C CA . LEU A 1 148 ? 3.624 5.290 4.750 1.00 60.31 148 LEU A CA 1
ATOM 1175 C C . LEU A 1 148 ? 3.859 4.507 3.453 1.00 60.31 148 LEU A C 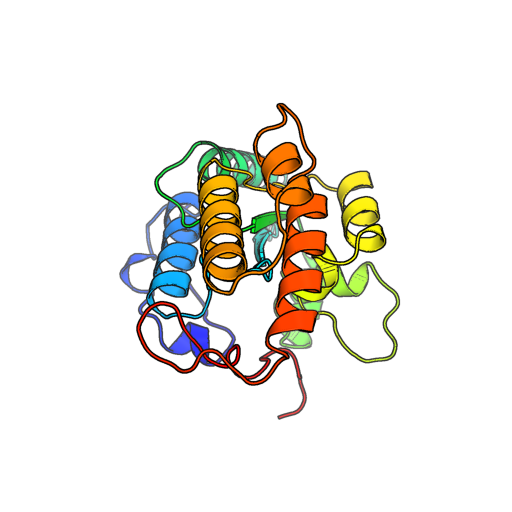1
ATOM 1177 O O . LEU A 1 148 ? 2.989 3.780 2.977 1.00 60.31 148 LEU A O 1
ATOM 1181 N N . VAL A 1 149 ? 5.030 4.707 2.851 1.00 56.06 149 VAL A N 1
ATOM 1182 C CA . VAL A 1 149 ? 5.459 4.029 1.621 1.00 56.06 149 VAL A CA 1
ATOM 1183 C C . VAL A 1 149 ? 6.686 3.203 1.968 1.00 56.06 149 VAL A C 1
ATOM 1185 O O . VAL A 1 149 ? 7.752 3.755 2.243 1.00 56.06 149 VAL A O 1
ATOM 1188 N N . ARG A 1 150 ? 6.546 1.876 1.953 1.00 54.91 150 ARG A N 1
ATOM 1189 C CA . ARG A 1 150 ? 7.654 0.951 2.197 1.00 54.91 150 ARG A CA 1
ATOM 1190 C C . ARG A 1 150 ? 8.544 0.887 0.950 1.00 54.91 150 ARG A C 1
ATOM 1192 O O . ARG A 1 150 ? 8.418 -0.022 0.144 1.00 54.91 150 ARG A O 1
ATOM 1199 N N . LYS A 1 151 ? 9.438 1.868 0.790 1.00 52.69 151 LYS A N 1
ATOM 1200 C CA . LYS A 1 151 ? 10.514 1.827 -0.216 1.00 52.69 151 LYS A CA 1
ATOM 1201 C C . LYS A 1 151 ? 11.656 0.969 0.325 1.00 52.69 151 LYS A C 1
ATOM 1203 O O . LYS A 1 151 ? 12.190 1.290 1.386 1.00 52.69 151 LYS A O 1
ATOM 1208 N N . THR A 1 152 ? 12.032 -0.109 -0.364 1.00 52.88 152 THR A N 1
ATOM 1209 C CA . THR A 1 152 ? 13.103 -1.009 0.108 1.00 52.88 152 THR A CA 1
ATOM 1210 C C . THR A 1 152 ? 14.058 -1.430 -1.005 1.00 52.88 152 THR A C 1
ATOM 1212 O O . THR A 1 152 ? 13.777 -1.263 -2.190 1.00 52.88 152 THR A O 1
ATOM 1215 N N . ASP A 1 153 ? 15.179 -2.049 -0.623 1.00 57.00 153 ASP A N 1
ATOM 1216 C CA . ASP A 1 153 ? 16.133 -2.674 -1.551 1.00 57.00 153 ASP A CA 1
ATOM 1217 C C . ASP A 1 153 ? 15.469 -3.711 -2.484 1.00 57.00 153 ASP A C 1
ATOM 1219 O O . ASP A 1 153 ? 15.977 -3.985 -3.574 1.00 57.00 153 ASP A O 1
ATOM 1223 N N . LYS A 1 154 ? 14.312 -4.274 -2.091 1.00 64.25 154 LYS A N 1
ATOM 1224 C CA . LYS A 1 154 ? 13.521 -5.176 -2.939 1.00 64.25 154 LYS A CA 1
ATOM 1225 C C . LYS A 1 154 ? 12.990 -4.458 -4.178 1.00 64.25 154 LYS A C 1
ATOM 1227 O O . LYS A 1 154 ? 13.012 -5.055 -5.248 1.00 64.25 154 LYS A O 1
ATOM 1232 N N . THR A 1 155 ? 12.611 -3.183 -4.069 1.00 74.12 155 THR A N 1
ATOM 1233 C CA . THR A 1 155 ? 12.185 -2.363 -5.209 1.00 74.12 155 THR A CA 1
ATOM 1234 C C . THR A 1 155 ? 13.335 -2.181 -6.204 1.00 74.12 155 THR A C 1
ATOM 1236 O O . THR A 1 155 ? 13.130 -2.314 -7.405 1.00 74.12 155 THR A O 1
ATOM 1239 N N . ILE A 1 156 ? 14.570 -1.970 -5.727 1.00 79.62 156 ILE A N 1
ATOM 1240 C CA . ILE A 1 156 ? 15.753 -1.908 -6.603 1.00 79.62 156 ILE A CA 1
ATOM 1241 C C . ILE A 1 156 ? 15.953 -3.251 -7.316 1.00 79.62 156 ILE A C 1
ATOM 1243 O O . ILE A 1 156 ? 16.033 -3.279 -8.540 1.00 79.62 156 ILE A O 1
ATOM 1247 N N . GLY A 1 157 ? 15.952 -4.367 -6.578 1.00 79.75 157 GLY A N 1
ATOM 1248 C CA . GLY A 1 157 ? 16.081 -5.708 -7.165 1.00 79.75 157 GLY A CA 1
ATOM 1249 C C . GLY A 1 157 ? 14.932 -6.096 -8.108 1.00 79.75 157 GLY A C 1
ATOM 1250 O O . GLY A 1 157 ? 15.136 -6.852 -9.054 1.00 79.75 157 GLY A O 1
ATOM 1251 N N . LEU A 1 158 ? 13.727 -5.566 -7.891 1.00 81.94 158 LEU A N 1
ATOM 1252 C CA . LEU A 1 158 ? 12.592 -5.707 -8.796 1.00 81.94 158 LEU A CA 1
ATOM 1253 C C . LEU A 1 158 ? 12.870 -4.994 -10.121 1.00 81.94 158 LEU A C 1
ATOM 1255 O O . LEU A 1 158 ? 12.834 -5.638 -11.168 1.00 81.94 158 LEU A O 1
ATOM 1259 N N . LEU A 1 159 ? 13.198 -3.699 -10.075 1.00 88.31 159 LEU A N 1
ATOM 1260 C CA . LEU A 1 159 ? 13.520 -2.921 -11.273 1.00 88.31 159 LEU A CA 1
ATOM 1261 C C . LEU A 1 159 ? 14.703 -3.533 -12.033 1.00 88.31 159 LEU A C 1
ATOM 1263 O O . LEU A 1 159 ? 14.635 -3.657 -13.253 1.00 88.31 159 LEU A O 1
ATOM 1267 N N . ASP A 1 160 ? 15.729 -4.002 -11.322 1.00 89.12 160 ASP A N 1
ATOM 1268 C CA . ASP A 1 160 ? 16.902 -4.658 -11.907 1.00 89.12 160 ASP A CA 1
ATOM 1269 C C . ASP A 1 160 ? 16.525 -5.915 -12.715 1.00 89.12 160 ASP A C 1
ATOM 1271 O O . ASP A 1 160 ? 16.974 -6.067 -13.849 1.00 89.12 160 ASP A O 1
ATOM 1275 N N . ARG A 1 161 ? 15.598 -6.754 -12.216 1.00 88.12 161 ARG A N 1
ATOM 1276 C CA . ARG A 1 161 ? 15.064 -7.918 -12.963 1.00 88.12 161 ARG A CA 1
ATOM 1277 C C . ARG A 1 161 ? 14.316 -7.527 -14.241 1.00 88.12 161 ARG A C 1
ATOM 1279 O O . ARG A 1 161 ? 14.412 -8.234 -15.245 1.00 88.12 161 ARG A O 1
ATOM 1286 N N . PHE A 1 162 ? 13.563 -6.427 -14.218 1.00 89.19 162 PHE A N 1
ATOM 1287 C CA . PHE A 1 162 ? 12.870 -5.925 -15.409 1.00 89.19 162 PHE A CA 1
ATOM 1288 C C . PHE A 1 162 ? 13.858 -5.340 -16.432 1.00 89.19 162 PHE A C 1
ATOM 1290 O O . PHE A 1 162 ? 13.710 -5.588 -17.631 1.00 89.19 162 PHE A O 1
ATOM 1297 N N . LEU A 1 163 ? 14.906 -4.646 -15.973 1.00 93.56 163 LEU A N 1
ATOM 1298 C CA . LEU A 1 163 ? 15.990 -4.151 -16.828 1.00 93.56 163 LEU A CA 1
ATOM 1299 C C . LEU A 1 163 ? 16.824 -5.292 -17.434 1.00 93.56 163 LEU A C 1
ATOM 1301 O O . LEU A 1 163 ? 17.047 -5.277 -18.641 1.00 93.56 163 LEU A O 1
ATOM 1305 N N . ASP A 1 164 ? 17.198 -6.309 -16.648 1.00 92.00 164 ASP A N 1
ATOM 1306 C CA . ASP A 1 164 ? 17.852 -7.546 -17.116 1.00 92.00 164 ASP A CA 1
ATOM 1307 C C . ASP A 1 164 ? 17.069 -8.202 -18.261 1.00 92.00 164 ASP A C 1
ATOM 1309 O O . ASP A 1 164 ? 17.643 -8.668 -19.248 1.00 92.00 164 ASP A O 1
ATOM 1313 N N . ARG A 1 165 ? 15.739 -8.262 -18.125 1.00 90.69 165 ARG A N 1
ATOM 1314 C CA . ARG A 1 165 ? 14.869 -8.929 -19.095 1.00 90.69 165 ARG A CA 1
ATOM 1315 C C . ARG A 1 165 ? 14.738 -8.142 -20.400 1.00 90.69 165 ARG A C 1
ATOM 1317 O O . ARG A 1 165 ? 14.765 -8.771 -21.456 1.00 90.69 165 ARG A O 1
ATOM 1324 N N . LEU A 1 166 ? 14.641 -6.812 -20.321 1.00 92.19 166 LEU A N 1
ATOM 1325 C CA . LEU A 1 166 ? 14.654 -5.905 -21.475 1.00 92.19 166 LEU A CA 1
ATOM 1326 C C . LEU A 1 166 ? 16.011 -5.942 -22.200 1.00 92.19 166 LEU A C 1
ATOM 1328 O O . LEU A 1 166 ? 16.056 -6.098 -23.418 1.00 92.19 166 LEU A O 1
ATOM 1332 N N . GLU A 1 167 ? 17.118 -5.871 -21.456 1.00 93.12 167 GLU A N 1
ATOM 1333 C CA . GLU A 1 167 ? 18.482 -5.948 -21.999 1.00 93.12 167 GLU A CA 1
ATOM 1334 C C . GLU A 1 167 ? 18.752 -7.305 -22.672 1.00 93.12 167 GLU A C 1
ATOM 1336 O O . GLU A 1 167 ? 19.365 -7.367 -23.737 1.00 93.12 167 GLU A O 1
ATOM 1341 N N . GLY A 1 168 ? 18.229 -8.396 -22.100 1.00 90.94 168 GLY A N 1
ATOM 1342 C CA . GLY A 1 168 ? 18.301 -9.740 -22.679 1.00 90.94 168 GLY A CA 1
ATOM 1343 C C . GLY A 1 168 ? 17.531 -9.927 -23.995 1.00 90.94 168 GLY A C 1
ATOM 1344 O O . GLY A 1 168 ? 17.818 -10.884 -24.714 1.00 90.94 168 GLY A O 1
ATOM 1345 N N . ASP A 1 169 ? 16.601 -9.022 -24.319 1.00 92.06 169 ASP A N 1
ATOM 1346 C CA . ASP A 1 169 ? 15.881 -8.950 -25.600 1.00 92.06 169 ASP A CA 1
ATOM 1347 C C . ASP A 1 169 ? 16.423 -7.808 -26.507 1.00 92.06 169 ASP A C 1
ATOM 1349 O O . ASP A 1 169 ? 15.719 -7.319 -27.391 1.00 92.06 169 ASP A O 1
ATOM 1353 N N . ASP A 1 170 ? 17.685 -7.396 -26.305 1.00 93.06 170 ASP A N 1
ATOM 1354 C CA . ASP A 1 170 ? 18.416 -6.354 -27.056 1.00 93.06 170 ASP A CA 1
ATOM 1355 C C . ASP A 1 170 ? 17.806 -4.925 -26.973 1.00 93.06 170 ASP A C 1
ATOM 1357 O O . ASP A 1 170 ? 18.071 -4.073 -27.831 1.00 93.06 170 ASP A O 1
ATOM 1361 N N . ILE A 1 171 ? 17.015 -4.613 -25.935 1.00 95.88 171 ILE A N 1
ATOM 1362 C CA . ILE A 1 171 ? 16.485 -3.257 -25.688 1.00 95.88 171 ILE A CA 1
ATOM 1363 C C . ILE A 1 171 ? 17.517 -2.397 -24.936 1.00 95.88 171 ILE A C 1
ATOM 1365 O O . ILE A 1 171 ? 18.042 -2.798 -23.898 1.00 95.88 171 ILE A O 1
ATOM 1369 N N . ASP A 1 172 ? 17.786 -1.178 -25.423 1.00 95.50 172 ASP A N 1
ATOM 1370 C CA . ASP A 1 172 ? 18.701 -0.237 -24.756 1.00 95.50 172 ASP A CA 1
ATOM 1371 C C . ASP A 1 172 ? 18.081 0.341 -23.474 1.00 95.50 172 ASP A C 1
ATOM 1373 O O . ASP A 1 172 ? 17.191 1.194 -23.510 1.00 95.50 172 ASP A O 1
ATOM 1377 N N . VAL A 1 173 ? 18.599 -0.117 -22.334 1.00 97.12 173 VAL A N 1
ATOM 1378 C CA . VAL A 1 173 ? 18.218 0.327 -20.987 1.00 97.12 173 VAL A CA 1
ATOM 1379 C C . VAL A 1 173 ? 19.330 1.089 -20.255 1.00 97.12 173 VAL A C 1
ATOM 1381 O O . VAL A 1 173 ? 19.198 1.370 -19.062 1.00 97.12 173 VAL A O 1
ATOM 1384 N N . ALA A 1 174 ? 20.425 1.466 -20.926 1.00 96.44 174 ALA A N 1
ATOM 1385 C CA . ALA A 1 174 ? 21.621 2.006 -20.262 1.00 96.44 174 ALA A CA 1
ATOM 1386 C C . ALA A 1 174 ? 21.344 3.278 -19.430 1.00 96.44 174 ALA A C 1
ATOM 1388 O O . ALA A 1 174 ? 21.902 3.468 -18.345 1.00 96.44 174 ALA A O 1
ATOM 1389 N N . ALA A 1 175 ? 20.432 4.134 -19.904 1.00 95.81 175 ALA A N 1
ATOM 1390 C CA . ALA A 1 175 ? 19.994 5.325 -19.176 1.00 95.81 175 ALA A CA 1
ATOM 1391 C C . ALA A 1 175 ? 19.167 4.996 -17.915 1.00 95.81 175 ALA A C 1
ATOM 1393 O O . ALA A 1 175 ? 19.262 5.715 -16.922 1.00 95.81 175 ALA A O 1
ATOM 1394 N N . LEU A 1 176 ? 18.386 3.911 -17.938 1.00 96.75 176 LEU A N 1
ATOM 1395 C CA . LEU A 1 176 ? 17.566 3.461 -16.808 1.00 96.75 176 LEU A CA 1
ATOM 1396 C C . LEU A 1 176 ? 18.428 2.756 -15.749 1.00 96.75 176 LEU A C 1
ATOM 1398 O O . LEU A 1 176 ? 18.278 3.053 -14.568 1.00 96.75 176 LEU A O 1
ATOM 1402 N N . ARG A 1 177 ? 19.408 1.934 -16.163 1.00 94.81 177 ARG A N 1
ATOM 1403 C CA . ARG A 1 177 ? 20.441 1.367 -15.267 1.00 94.81 177 ARG A CA 1
ATOM 1404 C C . ARG A 1 177 ? 21.202 2.462 -14.517 1.00 94.81 177 ARG A C 1
ATOM 1406 O O . ARG A 1 177 ? 21.281 2.429 -13.296 1.00 94.81 177 ARG A O 1
ATOM 1413 N N . THR A 1 178 ? 21.679 3.482 -15.238 1.00 95.00 178 THR A N 1
ATOM 1414 C CA . THR A 1 178 ? 22.414 4.616 -14.639 1.00 95.00 178 THR A CA 1
ATOM 1415 C C . THR A 1 178 ? 21.587 5.332 -13.562 1.00 95.00 178 THR A C 1
ATOM 1417 O O . THR A 1 178 ? 22.129 5.771 -12.549 1.00 95.00 178 THR A O 1
ATOM 1420 N N . ARG A 1 179 ? 20.267 5.447 -13.762 1.00 94.06 179 ARG A N 1
ATOM 1421 C CA . ARG A 1 179 ? 19.348 6.013 -12.764 1.00 94.06 179 ARG A CA 1
ATOM 1422 C C . ARG A 1 179 ? 19.144 5.075 -11.577 1.00 94.06 179 ARG A C 1
ATOM 1424 O O . ARG A 1 179 ? 19.220 5.544 -10.451 1.00 94.06 179 ARG A O 1
ATOM 1431 N N . LEU A 1 180 ? 18.971 3.772 -11.807 1.00 91.38 180 LEU A N 1
ATOM 1432 C CA . LEU A 1 180 ? 18.822 2.777 -10.736 1.00 91.38 180 LEU A CA 1
ATOM 1433 C C . LEU A 1 180 ? 20.036 2.743 -9.788 1.00 91.38 180 LEU A C 1
ATOM 1435 O O . LEU A 1 180 ? 19.875 2.574 -8.584 1.00 91.38 180 LEU A O 1
ATOM 1439 N N . GLU A 1 181 ? 21.240 2.957 -10.324 1.00 90.19 181 GLU A N 1
ATOM 1440 C CA . GLU A 1 181 ? 22.493 3.054 -9.561 1.00 90.19 181 GLU A CA 1
ATOM 1441 C C . GLU A 1 181 ? 22.713 4.423 -8.876 1.00 90.19 181 GLU A C 1
ATOM 1443 O O . GLU A 1 181 ? 23.673 4.589 -8.118 1.00 90.19 181 GLU A O 1
ATOM 1448 N N . THR A 1 182 ? 21.869 5.430 -9.136 1.00 90.69 182 THR A N 1
ATOM 1449 C CA . THR A 1 182 ? 22.051 6.790 -8.605 1.00 90.69 182 THR A CA 1
ATOM 1450 C C . THR A 1 182 ? 21.521 6.907 -7.172 1.00 90.69 182 THR A C 1
ATOM 1452 O O . THR A 1 182 ? 20.335 6.724 -6.903 1.00 90.69 182 THR A O 1
ATOM 1455 N N . GLU A 1 183 ? 22.402 7.272 -6.234 1.00 82.38 183 GLU A N 1
ATOM 1456 C CA . GLU A 1 183 ? 22.037 7.497 -4.830 1.00 82.38 183 GLU A CA 1
ATOM 1457 C C . GLU A 1 183 ? 20.966 8.597 -4.705 1.00 82.38 183 GLU A C 1
ATOM 1459 O O . GLU A 1 183 ? 21.179 9.743 -5.106 1.00 82.38 183 GLU A O 1
ATOM 1464 N N . GLY A 1 184 ? 19.816 8.244 -4.122 1.00 76.19 184 GLY A N 1
ATOM 1465 C CA . GLY A 1 184 ? 18.690 9.161 -3.935 1.00 76.19 184 GLY A CA 1
ATOM 1466 C C . GLY A 1 184 ? 17.805 9.377 -5.170 1.00 76.19 184 GLY A C 1
ATOM 1467 O O . GLY A 1 184 ? 17.034 10.337 -5.172 1.00 76.19 184 GLY A O 1
ATOM 1468 N N . GLU A 1 185 ? 17.898 8.524 -6.197 1.00 85.88 185 GLU A N 1
ATOM 1469 C CA . GLU A 1 185 ? 16.966 8.525 -7.334 1.00 85.88 185 GLU A CA 1
ATOM 1470 C C . GLU A 1 185 ? 15.504 8.355 -6.883 1.00 85.88 185 GLU A C 1
ATOM 1472 O O . GLU A 1 185 ? 15.191 7.618 -5.942 1.00 85.88 185 GLU A O 1
ATOM 1477 N N . ASP A 1 186 ? 14.584 9.009 -7.597 1.00 82.94 186 ASP A N 1
ATOM 1478 C CA . ASP A 1 186 ? 13.151 8.773 -7.426 1.00 82.94 186 ASP A CA 1
ATOM 1479 C C . ASP A 1 186 ? 12.747 7.441 -8.077 1.00 82.94 186 ASP A C 1
ATOM 1481 O O . ASP A 1 186 ? 12.373 7.374 -9.252 1.00 82.94 186 ASP A O 1
ATOM 1485 N N . LEU A 1 187 ? 12.830 6.366 -7.288 1.00 82.12 187 LEU A N 1
ATOM 1486 C CA . LEU A 1 187 ? 12.468 5.013 -7.715 1.00 82.12 187 LEU A CA 1
ATOM 1487 C C . LEU A 1 187 ? 11.006 4.893 -8.186 1.00 82.12 187 LEU A C 1
ATOM 1489 O O . LEU A 1 187 ? 10.729 4.030 -9.016 1.00 82.12 187 LEU A O 1
ATOM 1493 N N . ASP A 1 188 ? 10.088 5.761 -7.736 1.00 76.81 188 ASP A N 1
ATOM 1494 C CA . ASP A 1 188 ? 8.688 5.737 -8.194 1.00 76.81 188 ASP A CA 1
ATOM 1495 C C . ASP A 1 188 ? 8.628 6.222 -9.651 1.00 76.81 188 ASP A C 1
ATOM 1497 O O . ASP A 1 188 ? 8.006 5.590 -10.507 1.00 76.81 188 ASP A O 1
ATOM 1501 N N . ALA A 1 189 ? 9.330 7.320 -9.956 1.00 83.44 189 ALA A N 1
ATOM 1502 C CA . ALA A 1 189 ? 9.446 7.847 -11.313 1.00 83.44 189 ALA A CA 1
ATOM 1503 C C . ALA A 1 189 ? 10.205 6.879 -12.237 1.00 83.44 189 ALA A C 1
ATOM 1505 O O . ALA A 1 189 ? 9.769 6.628 -13.359 1.00 83.44 189 ALA A O 1
ATOM 1506 N N . LEU A 1 190 ? 11.306 6.287 -11.761 1.00 89.06 190 LEU A N 1
ATOM 1507 C CA . LEU A 1 190 ? 12.068 5.294 -12.521 1.00 89.06 190 LEU A CA 1
ATOM 1508 C C . LEU A 1 190 ? 11.236 4.037 -12.832 1.00 89.06 190 LEU A C 1
ATOM 1510 O O . LEU A 1 190 ? 11.277 3.550 -13.963 1.00 89.06 190 LEU A O 1
ATOM 1514 N N . ARG A 1 191 ? 10.438 3.543 -11.874 1.00 85.50 191 ARG A N 1
ATOM 1515 C CA . ARG A 1 191 ? 9.501 2.427 -12.085 1.00 85.50 191 ARG A CA 1
ATOM 1516 C C . ARG A 1 191 ? 8.482 2.743 -13.178 1.00 85.50 191 ARG A C 1
ATOM 1518 O O . ARG A 1 191 ? 8.224 1.884 -14.018 1.00 85.50 191 ARG A O 1
ATOM 1525 N N . LEU A 1 192 ? 7.926 3.957 -13.197 1.00 84.00 192 LEU A N 1
ATOM 1526 C CA . LEU A 1 192 ? 6.980 4.383 -14.235 1.00 84.00 192 LEU A CA 1
ATOM 1527 C C . LEU A 1 192 ? 7.623 4.424 -15.630 1.00 84.00 192 LEU A C 1
ATOM 1529 O O . LEU A 1 192 ? 7.004 3.966 -16.589 1.00 84.00 192 LEU A O 1
ATOM 1533 N N . ASP A 1 193 ? 8.864 4.902 -15.747 1.00 90.31 193 ASP A N 1
ATOM 1534 C CA . ASP A 1 193 ? 9.593 4.907 -17.024 1.00 90.31 193 ASP A CA 1
ATOM 1535 C C . ASP A 1 193 ? 9.922 3.481 -17.511 1.00 90.31 193 ASP A C 1
ATOM 1537 O O . ASP A 1 193 ? 9.779 3.179 -18.699 1.00 90.31 193 ASP A O 1
ATOM 1541 N N . ILE A 1 194 ? 10.304 2.578 -16.597 1.00 91.38 194 ILE A N 1
ATOM 1542 C CA . ILE A 1 194 ? 10.528 1.152 -16.893 1.00 91.38 194 ILE A CA 1
ATOM 1543 C C . ILE A 1 194 ? 9.219 0.475 -17.324 1.00 91.38 194 ILE A C 1
ATOM 1545 O O . ILE A 1 194 ? 9.211 -0.246 -18.322 1.00 91.38 194 ILE A O 1
ATOM 1549 N N . LYS A 1 195 ? 8.103 0.749 -16.633 1.00 86.44 195 LYS A N 1
ATOM 1550 C CA . LYS A 1 195 ? 6.769 0.238 -16.987 1.00 86.44 195 LYS A CA 1
ATOM 1551 C C . LYS A 1 195 ? 6.330 0.711 -18.373 1.00 86.44 195 LYS A C 1
ATOM 1553 O O . LYS A 1 195 ? 5.931 -0.117 -19.185 1.00 86.44 195 LYS A O 1
ATOM 1558 N N . ALA A 1 196 ? 6.492 1.996 -18.689 1.00 87.75 196 ALA A N 1
ATOM 1559 C CA . ALA A 1 196 ? 6.151 2.531 -20.007 1.00 87.75 196 ALA A CA 1
ATOM 1560 C C . ALA A 1 196 ? 6.984 1.897 -21.141 1.00 87.75 196 ALA A C 1
ATOM 1562 O O . ALA A 1 196 ? 6.456 1.624 -22.220 1.00 87.75 196 ALA A O 1
ATOM 1563 N N . LEU A 1 197 ? 8.276 1.625 -20.906 1.00 91.81 197 LEU A N 1
ATOM 1564 C CA . LEU A 1 197 ? 9.128 0.905 -21.861 1.00 91.81 197 LEU A CA 1
ATOM 1565 C C . LEU A 1 197 ? 8.712 -0.569 -22.008 1.00 91.81 197 LEU A C 1
ATOM 1567 O O . LEU A 1 197 ? 8.693 -1.093 -23.122 1.00 91.81 197 LEU A O 1
ATOM 1571 N N . TRP A 1 198 ? 8.355 -1.226 -20.905 1.00 89.00 198 TRP A N 1
ATOM 1572 C CA . TRP A 1 198 ? 7.875 -2.606 -20.893 1.00 89.00 198 TRP A CA 1
ATOM 1573 C C . TRP A 1 198 ? 6.567 -2.767 -21.679 1.00 89.00 198 TRP A C 1
ATOM 1575 O O . TRP A 1 198 ? 6.501 -3.580 -22.602 1.00 89.00 198 TRP A O 1
ATOM 1585 N N . GLU A 1 199 ? 5.561 -1.940 -21.387 1.00 86.00 199 GLU A N 1
ATOM 1586 C CA . GLU A 1 199 ? 4.275 -1.898 -22.101 1.00 86.00 199 GLU A CA 1
ATOM 1587 C C . GLU A 1 199 ? 4.473 -1.623 -23.600 1.00 86.00 199 GLU A C 1
ATOM 1589 O O . GLU A 1 199 ? 3.876 -2.293 -24.441 1.00 86.00 199 GLU A O 1
ATOM 1594 N N . ALA A 1 200 ? 5.374 -0.701 -23.959 1.00 87.81 200 ALA A N 1
ATOM 1595 C CA . ALA A 1 200 ? 5.708 -0.415 -25.355 1.00 87.81 200 ALA A CA 1
ATOM 1596 C C . ALA A 1 200 ? 6.431 -1.572 -26.079 1.00 87.81 200 ALA A C 1
ATOM 1598 O O . ALA A 1 200 ? 6.409 -1.619 -27.311 1.00 87.81 200 ALA A O 1
ATOM 1599 N N . THR A 1 201 ? 7.071 -2.483 -25.337 1.00 88.25 201 THR A N 1
ATOM 1600 C CA . THR A 1 201 ? 7.843 -3.614 -25.881 1.00 88.25 201 THR A CA 1
ATOM 1601 C C . THR A 1 201 ? 6.993 -4.881 -26.012 1.00 88.25 201 THR A C 1
ATOM 1603 O O . THR A 1 201 ? 7.067 -5.558 -27.039 1.00 88.25 201 THR A O 1
ATOM 1606 N N . TYR A 1 202 ? 6.173 -5.193 -25.003 1.00 83.56 202 TYR A N 1
ATOM 1607 C CA . TYR A 1 202 ? 5.450 -6.470 -24.897 1.00 83.56 202 TYR A CA 1
ATOM 1608 C C . TYR A 1 202 ? 3.916 -6.345 -24.995 1.00 83.56 202 TYR A C 1
ATOM 1610 O O . TYR A 1 202 ? 3.252 -7.332 -25.315 1.00 83.56 202 TYR A O 1
ATOM 1618 N N . GLY A 1 203 ? 3.353 -5.148 -24.789 1.00 71.44 203 GLY A N 1
ATOM 1619 C CA . GLY A 1 203 ? 1.905 -4.907 -24.742 1.00 71.44 203 GLY A CA 1
ATOM 1620 C C . GLY A 1 203 ? 1.204 -5.525 -23.522 1.00 71.44 203 GLY A C 1
ATOM 1621 O O . GLY A 1 203 ? 1.827 -6.177 -22.688 1.00 71.44 203 GLY A O 1
ATOM 1622 N N . ASP A 1 204 ? -0.117 -5.341 -23.441 1.00 56.62 204 ASP A N 1
ATOM 1623 C CA . ASP A 1 204 ? -0.938 -5.779 -22.295 1.00 56.62 204 ASP A CA 1
ATOM 1624 C C . ASP A 1 204 ? -1.224 -7.301 -22.255 1.00 56.62 204 ASP A C 1
ATOM 1626 O O . ASP A 1 204 ? -1.757 -7.804 -21.266 1.00 56.62 204 ASP A O 1
ATOM 1630 N N . GLU A 1 205 ? -0.949 -8.051 -23.334 1.00 43.69 205 GLU A N 1
ATOM 1631 C CA . GLU A 1 205 ? -1.466 -9.424 -23.516 1.00 43.69 205 GLU A CA 1
ATOM 1632 C C . GLU A 1 205 ? -0.490 -10.572 -23.149 1.00 43.69 205 GLU A C 1
ATOM 1634 O O . GLU A 1 205 ? -0.944 -11.714 -23.023 1.00 43.69 205 GLU A O 1
ATOM 1639 N N . GLU A 1 206 ? 0.822 -10.336 -22.981 1.00 44.09 206 GLU A N 1
ATOM 1640 C CA . GLU A 1 206 ? 1.849 -11.410 -22.959 1.00 44.09 206 GLU A CA 1
ATOM 1641 C C . GLU A 1 206 ? 2.682 -11.601 -21.676 1.00 44.09 206 GLU A C 1
ATOM 1643 O O . GLU A 1 206 ? 2.863 -10.719 -20.842 1.00 44.09 206 GLU A O 1
ATOM 1648 N N . GLY A 1 207 ? 3.273 -12.807 -21.603 1.00 40.81 207 GLY A N 1
ATOM 1649 C CA . GLY A 1 207 ? 4.250 -13.252 -20.608 1.00 40.81 207 GLY A CA 1
ATOM 1650 C C . GLY A 1 207 ? 4.991 -14.537 -21.032 1.00 40.81 207 GLY A C 1
ATOM 1651 O O . GLY A 1 207 ? 6.217 -14.563 -21.090 1.00 40.81 207 GLY A O 1
ATOM 1652 N N . ILE A 1 208 ? 4.374 -15.690 -21.342 1.00 43.09 208 ILE A N 1
ATOM 1653 C CA . ILE A 1 208 ? 3.012 -16.198 -21.062 1.00 43.09 208 ILE A CA 1
ATOM 1654 C C . ILE A 1 208 ? 2.795 -16.472 -19.545 1.00 43.09 208 ILE A C 1
ATOM 1656 O O . ILE A 1 208 ? 2.983 -15.568 -18.758 1.00 43.09 208 ILE A O 1
ATOM 1660 N N . ASP A 1 209 ? 2.500 -17.698 -19.075 1.00 48.31 209 ASP A N 1
ATOM 1661 C CA . ASP A 1 209 ? 2.235 -18.066 -17.657 1.00 48.31 209 ASP A CA 1
ATOM 1662 C C . ASP A 1 209 ? 3.329 -18.942 -16.964 1.00 48.31 209 ASP A C 1
ATOM 1664 O O . ASP A 1 209 ? 4.145 -19.574 -17.643 1.00 48.31 209 ASP A O 1
ATOM 1668 N N . GLY A 1 210 ? 3.381 -18.949 -15.611 1.00 40.72 210 GLY A N 1
ATOM 1669 C CA . GLY A 1 210 ? 3.928 -20.047 -14.777 1.00 40.72 210 GLY A CA 1
ATOM 1670 C C . GLY A 1 210 ? 5.329 -19.994 -14.113 1.00 40.72 210 GLY A C 1
ATOM 1671 O O . GLY A 1 210 ? 5.584 -20.883 -13.306 1.00 40.72 210 GLY A O 1
ATOM 1672 N N . ASN A 1 211 ? 6.241 -19.059 -14.428 1.00 43.84 211 ASN A N 1
ATOM 1673 C CA . ASN A 1 211 ? 7.564 -18.916 -13.764 1.00 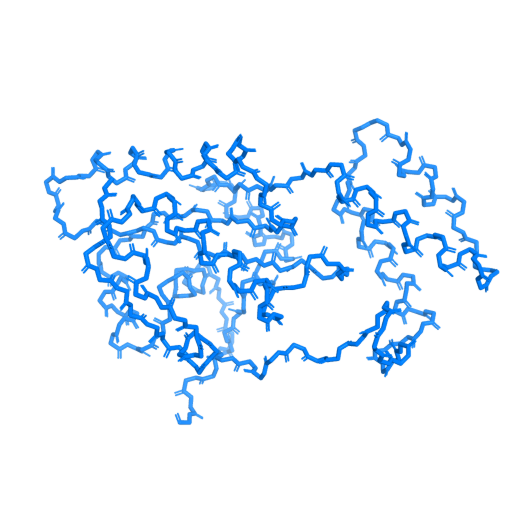43.84 211 ASN A CA 1
ATOM 1674 C C . ASN A 1 211 ? 8.264 -17.602 -14.222 1.00 43.84 211 ASN A C 1
ATOM 1676 O O . ASN A 1 211 ? 9.157 -17.638 -15.068 1.00 43.84 211 ASN A O 1
ATOM 1680 N N . GLY A 1 212 ? 7.782 -16.441 -13.749 1.00 40.59 212 GLY A N 1
ATOM 1681 C CA . GLY A 1 212 ? 8.149 -15.089 -14.237 1.00 40.59 212 GLY A CA 1
ATOM 1682 C C . GLY A 1 212 ? 7.114 -14.484 -15.198 1.00 40.59 212 GLY A C 1
ATOM 1683 O O . GLY A 1 212 ? 7.450 -14.219 -16.349 1.00 40.59 212 GLY A O 1
ATOM 1684 N N . LYS A 1 213 ? 5.824 -14.490 -14.814 1.00 35.88 213 LYS A N 1
ATOM 1685 C CA . LYS A 1 213 ? 4.734 -14.690 -15.785 1.00 35.88 213 LYS A CA 1
ATOM 1686 C C . LYS A 1 213 ? 3.274 -14.491 -15.224 1.00 35.88 213 LYS A C 1
ATOM 1688 O O . LYS A 1 213 ? 2.929 -15.299 -14.356 1.00 35.88 213 LYS A O 1
ATOM 1693 N N . PRO A 1 214 ? 2.349 -13.644 -15.768 1.00 51.69 214 PRO A N 1
ATOM 1694 C CA . PRO A 1 214 ? 0.890 -13.898 -15.699 1.00 51.69 214 PRO A CA 1
ATOM 1695 C C . PRO A 1 214 ? -0.077 -12.775 -15.227 1.00 51.69 214 PRO A C 1
ATOM 1697 O O . PRO A 1 214 ? -0.077 -11.658 -15.731 1.00 51.69 214 PRO A O 1
ATOM 1700 N N . LYS A 1 215 ? -1.195 -13.219 -14.638 1.00 38.50 215 LYS A N 1
ATOM 1701 C CA . LYS A 1 215 ? -2.434 -13.281 -15.438 1.00 38.50 215 LYS A CA 1
ATOM 1702 C C . LYS A 1 215 ? -3.639 -12.676 -14.723 1.00 38.50 215 LYS A C 1
ATOM 1704 O O . LYS A 1 215 ? -4.296 -13.390 -13.978 1.00 38.50 215 LYS A O 1
ATOM 1709 N N . GLY A 1 216 ? -3.961 -11.422 -15.049 1.00 42.06 216 GLY A N 1
ATOM 1710 C CA . GLY A 1 216 ? -5.222 -10.748 -14.715 1.00 42.06 216 GLY A CA 1
ATOM 1711 C C . GLY A 1 216 ? -5.521 -10.654 -13.216 1.00 42.06 216 GLY A C 1
ATOM 1712 O O . GLY A 1 216 ? -5.939 -11.637 -12.605 1.00 42.06 216 GLY A O 1
ATOM 1713 N N . LYS A 1 217 ? -5.402 -9.445 -12.646 1.00 45.50 217 LYS A N 1
ATOM 1714 C CA . LYS A 1 217 ? -5.852 -9.167 -11.272 1.00 45.50 217 LYS A CA 1
ATOM 1715 C C . LYS A 1 217 ? -7.272 -9.726 -11.052 1.00 45.50 217 LYS A C 1
ATOM 1717 O O . LYS A 1 217 ? -8.100 -9.627 -11.967 1.00 45.50 217 LYS A O 1
ATOM 1722 N N . PRO A 1 218 ? -7.565 -10.335 -9.883 1.00 42.12 218 PRO A N 1
ATOM 1723 C CA . PRO A 1 218 ? -8.872 -10.928 -9.608 1.00 42.12 218 PRO A CA 1
ATOM 1724 C C . PRO A 1 218 ? -10.003 -9.923 -9.859 1.00 42.12 218 PRO A C 1
ATOM 1726 O O . PRO A 1 218 ? -9.840 -8.726 -9.621 1.00 42.12 218 PRO A O 1
ATOM 1729 N N . GLU A 1 219 ? -11.140 -10.418 -10.368 1.00 38.62 219 GLU A N 1
ATOM 1730 C CA . GLU A 1 219 ? -12.266 -9.593 -10.831 1.00 38.62 219 GLU A CA 1
ATOM 1731 C C . GLU A 1 219 ? -12.610 -8.481 -9.832 1.00 38.62 219 GLU A C 1
ATOM 1733 O O . GLU A 1 219 ? -13.023 -8.755 -8.704 1.00 38.62 219 GLU A O 1
ATOM 1738 N N . ASN A 1 220 ? -12.445 -7.232 -10.283 1.00 44.50 220 ASN A N 1
ATOM 1739 C CA . ASN A 1 220 ? -12.591 -6.000 -9.511 1.00 44.50 220 ASN A CA 1
ATOM 1740 C C . ASN A 1 220 ? -13.789 -6.053 -8.529 1.00 44.50 220 ASN A C 1
ATOM 1742 O O . ASN A 1 220 ? -14.937 -5.882 -8.954 1.00 44.50 220 ASN A O 1
ATOM 1746 N N . PRO A 1 221 ? -13.559 -6.217 -7.209 1.00 43.31 221 PRO A N 1
ATOM 1747 C CA . PRO A 1 221 ? -14.632 -6.340 -6.222 1.00 43.31 221 PRO A CA 1
ATOM 1748 C C . PRO A 1 221 ? -15.274 -4.984 -5.862 1.00 43.31 221 PRO A C 1
ATOM 1750 O O . PRO A 1 221 ? -16.008 -4.891 -4.878 1.00 43.31 221 PRO A O 1
ATOM 1753 N N . GLY A 1 222 ? -14.967 -3.921 -6.616 1.00 37.09 222 GLY A N 1
ATOM 1754 C CA . GLY A 1 222 ? -15.402 -2.547 -6.375 1.00 37.09 222 GLY A CA 1
ATOM 1755 C C . GLY A 1 222 ? -16.754 -2.152 -6.976 1.00 37.09 222 GLY A C 1
ATOM 1756 O O . GLY A 1 222 ? -17.216 -1.053 -6.681 1.00 37.09 222 GLY A O 1
ATOM 1757 N N . ASN A 1 223 ? -17.410 -2.991 -7.790 1.00 37.50 223 ASN A N 1
ATOM 1758 C CA . ASN A 1 223 ? -18.735 -2.671 -8.339 1.00 37.50 223 ASN A CA 1
ATOM 1759 C C . ASN A 1 223 ? -19.858 -3.050 -7.342 1.00 37.50 223 ASN A C 1
ATOM 1761 O O . ASN A 1 223 ? -20.060 -4.238 -7.101 1.00 37.50 223 ASN A O 1
ATOM 1765 N N . PRO A 1 224 ? -20.648 -2.100 -6.792 1.00 41.41 224 PRO A N 1
ATOM 1766 C CA . PRO A 1 224 ? -21.716 -2.411 -5.832 1.00 41.41 224 PRO A CA 1
ATOM 1767 C C . PRO A 1 224 ? -22.999 -2.984 -6.465 1.00 41.41 224 PRO A C 1
ATOM 1769 O O . PRO A 1 224 ? -24.010 -3.107 -5.773 1.00 41.41 224 PRO A O 1
ATOM 1772 N N . ASN A 1 225 ? -22.985 -3.269 -7.772 1.00 35.75 225 ASN A N 1
ATOM 1773 C CA . ASN A 1 225 ? -24.134 -3.729 -8.551 1.00 35.75 225 ASN A CA 1
ATOM 1774 C C . ASN A 1 225 ? -23.939 -5.165 -9.070 1.00 35.75 225 ASN A C 1
ATOM 1776 O O . ASN A 1 225 ? -23.766 -5.342 -10.273 1.00 35.75 225 ASN A O 1
ATOM 1780 N N . ASP A 1 226 ? -24.003 -6.145 -8.163 1.00 33.47 226 ASP A N 1
ATOM 1781 C CA . ASP A 1 226 ? -24.437 -7.538 -8.400 1.00 33.47 226 ASP A CA 1
ATOM 1782 C C . ASP A 1 226 ? -24.936 -8.174 -7.077 1.00 33.47 226 ASP A C 1
ATOM 1784 O O . ASP A 1 226 ? -24.281 -7.970 -6.024 1.00 33.47 226 ASP A O 1
#

Sequence (226 aa):
SVVVRVKPMNKDARSLDYKSLVGLSAEEATLKIIEMATEAGFIDPEDLEEDYVLVTTVNVDEEEEEETEELNERLKDIIENGGELPDVNVVVMKAEKIAWFEANDKKVPLGMYVINGMVQHDGVWYTAGEFFSNPENKKNYEKKNELLVRKTDKTIGLLDRFLDRLEGDDIDVAALRTRLETEGEDLDALRLDIKALWEATYGDEEGIDGNGKPKGKPENPGNPND

pLDDT: mean 79.8, std 15.65, range [33.47, 97.12]